Protein AF-A0A924WAP2-F1 (afdb_monomer)

Radius of gyration: 20.72 Å; Cα contacts (8 Å, |Δi|>4): 242; chains: 1; bounding box: 43×34×67 Å

Foldseek 3Di:
DPDQLDAADALPDDPVLLLLLVLLSLVVVCVVPVVCQACPPVPPPPPCRSSNHDDPVRVVVSVVVCVVVVQKDWDFDPPPDDPDPPPPGRGRGIGGDPVNVVSSVVQQQFEQNHLEEEEQEDDDPVCVCVVPVPVQVVSVVSNGHYDYLVPDDDDPPDDSVVVLLVSLGRDSYYDADCPPVDPSSVVSVVSNVVVPD

Secondary structure (DSSP, 8-state):
-PPPSSPPPPTT--HHHHHHHHHHHHHHHHHH-TT-----S--TT--TTTTT-SSHHHHHHHHHHHHHTTSEEEEE---SS--STT----EEEEEE-HHHHHHHHHHHHSSTT-SEEEEE----GGGHHIIIIIIIHHHHHTT-EEE-GGGS---TTS-HHHHHHHHHHH-SEEEE--TT--HHHHHHHHHHHHHT-

Sequence (197 aa):
MEKPKRAPLPLDAPPQEKYDNLILAFFEEWLINPDDPCGWPLPKDYDLNHLGFRSFLEISFYLHALEKDGLVIIGKEDNDMPTGPDDLQIVTGLLITHQGFKHCHSLRESGKNSKRCFVAMRFSDDMKPFYDEAIASAIEENGYLPIRVDREHAPSEQSINDFIIANIKESGFCIADLTHQNQGVYFEMGYALGKGL

pLDDT: mean 82.32, std 14.87, range [40.59, 97.12]

Solvent-accessible surface area (backbone atoms only — not comparable to full-atom values): 11305 Å² total; per-residue (Å²): 130,85,74,76,83,61,81,71,38,55,74,82,55,54,71,67,58,40,49,55,46,51,57,41,52,54,49,56,54,36,71,75,38,70,91,47,63,60,64,28,64,64,59,98,78,65,56,49,53,46,56,23,33,92,44,73,70,57,49,51,53,49,52,52,48,38,36,72,72,50,25,32,46,73,38,66,53,78,67,97,63,85,85,53,100,78,66,69,67,50,63,58,24,44,40,75,30,77,59,22,50,54,48,48,50,54,41,43,59,32,36,75,65,13,47,34,31,25,46,34,55,76,92,47,81,88,44,44,60,56,38,60,73,45,52,40,44,55,34,44,78,66,68,31,42,68,43,43,73,92,81,49,88,74,58,95,89,53,52,71,68,57,50,51,52,50,49,51,54,30,16,25,36,70,48,74,54,63,90,78,69,46,67,66,34,54,49,50,49,50,51,37,49,76,73,71,74

Mean predicted aligned error: 9.5 Å

Nearest PDB structures (foldseek):
  8qhr-assembly1_B  TM=7.849E-01  e=3.775E-01  Homo sapiens
  2j67-assembly1_B  TM=5.736E-01  e=4.545E-01  Homo sapiens
  6a4s-assembly1_B  TM=5.163E-01  e=9.556E-01  Salmonella enterica subsp. enterica serovar Typhimurium str. LT2
  8zf0-assembly1_A 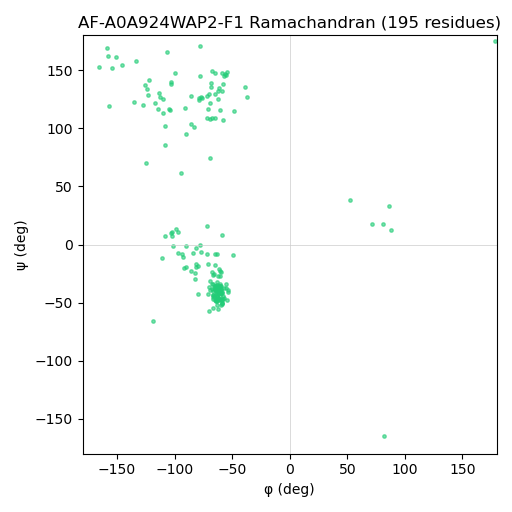 TM=3.994E-01  e=1.082E+00  Oryza sativa Japonica Group

Structure (mmCIF, N/CA/C/O backbone):
data_AF-A0A924WAP2-F1
#
_entry.id   AF-A0A924WAP2-F1
#
loop_
_atom_site.group_PDB
_atom_site.id
_atom_site.type_symbol
_atom_site.label_atom_id
_atom_site.label_alt_id
_atom_site.label_comp_id
_atom_site.label_asym_id
_atom_site.label_entity_id
_atom_site.label_seq_id
_atom_site.pdbx_PDB_ins_code
_atom_site.Cartn_x
_atom_site.Cartn_y
_atom_site.Cartn_z
_atom_site.occupancy
_atom_site.B_iso_or_equiv
_atom_site.auth_seq_id
_atom_site.auth_comp_id
_atom_site.auth_asym_id
_atom_site.auth_atom_id
_atom_site.pdbx_PDB_model_num
ATOM 1 N N . MET A 1 1 ? 2.291 -20.693 11.737 1.00 40.59 1 MET A N 1
ATOM 2 C CA . MET A 1 1 ? 1.801 -19.321 11.964 1.00 40.59 1 MET A CA 1
ATOM 3 C C . MET A 1 1 ? 2.011 -18.576 10.664 1.00 40.59 1 MET A C 1
ATOM 5 O O . MET A 1 1 ? 3.159 -18.452 10.250 1.00 40.59 1 MET A O 1
ATOM 9 N N . GLU A 1 2 ? 0.936 -18.222 9.957 1.00 45.91 2 GLU A N 1
ATOM 10 C CA . GLU A 1 2 ? 1.053 -17.319 8.806 1.00 45.91 2 GLU A CA 1
ATOM 11 C C . GLU A 1 2 ? 1.664 -16.005 9.300 1.00 45.91 2 GLU A C 1
ATOM 13 O O . GLU A 1 2 ? 1.282 -15.501 10.356 1.00 45.91 2 GLU A O 1
ATOM 18 N N . LYS A 1 3 ? 2.675 -15.498 8.586 1.00 44.56 3 LYS A N 1
ATOM 19 C CA . LYS A 1 3 ? 3.259 -14.187 8.879 1.00 44.56 3 LYS A CA 1
ATOM 20 C C . LYS A 1 3 ? 2.147 -13.138 8.834 1.00 44.56 3 LYS A C 1
ATOM 22 O O . LYS A 1 3 ? 1.245 -13.263 8.001 1.00 44.56 3 LYS A O 1
ATOM 27 N N . PRO A 1 4 ? 2.218 -12.093 9.666 1.00 49.41 4 PRO A N 1
ATOM 28 C CA . PRO A 1 4 ? 1.226 -11.048 9.580 1.00 49.41 4 PRO A CA 1
ATOM 29 C C . PRO A 1 4 ? 1.305 -10.391 8.197 1.00 49.41 4 PRO A C 1
ATOM 31 O O . PRO A 1 4 ? 2.385 -10.084 7.691 1.00 49.41 4 PRO A O 1
ATOM 34 N N . LYS A 1 5 ? 0.141 -10.228 7.564 1.00 63.50 5 LYS A N 1
ATOM 35 C CA . LYS A 1 5 ? 0.016 -9.853 6.146 1.00 63.50 5 LYS A CA 1
ATOM 36 C C . LYS A 1 5 ? 0.395 -8.397 5.861 1.00 63.50 5 LYS A C 1
ATOM 38 O O . LYS A 1 5 ? 0.480 -8.017 4.696 1.00 63.50 5 LYS A O 1
ATOM 43 N N . ARG A 1 6 ? 0.621 -7.585 6.900 1.00 70.06 6 ARG A N 1
ATOM 44 C CA . ARG A 1 6 ? 0.952 -6.161 6.796 1.00 70.06 6 ARG A CA 1
ATOM 45 C C . ARG A 1 6 ? 2.272 -5.828 7.470 1.00 70.06 6 ARG A C 1
ATOM 47 O O . ARG A 1 6 ? 2.589 -6.326 8.552 1.00 70.06 6 ARG A O 1
ATOM 54 N N . ALA A 1 7 ? 3.016 -4.936 6.824 1.00 72.12 7 ALA A N 1
ATOM 55 C CA . ALA A 1 7 ? 4.215 -4.348 7.397 1.00 72.12 7 ALA A CA 1
ATOM 56 C C . ALA A 1 7 ? 3.889 -3.623 8.717 1.00 72.12 7 ALA A C 1
ATOM 58 O O . ALA A 1 7 ? 2.785 -3.093 8.866 1.00 72.12 7 ALA A O 1
ATOM 59 N N . PRO A 1 8 ? 4.826 -3.600 9.677 1.00 80.25 8 PRO A N 1
ATOM 60 C CA . PRO A 1 8 ? 4.631 -2.883 10.923 1.00 80.25 8 PRO A CA 1
ATOM 61 C C . PRO A 1 8 ? 4.433 -1.390 10.729 1.00 80.25 8 PRO A C 1
ATOM 63 O O . PRO A 1 8 ? 5.189 -0.749 10.001 1.00 80.25 8 PRO A O 1
ATOM 66 N N . LEU A 1 9 ? 3.434 -0.844 11.424 1.00 85.56 9 LEU A N 1
ATOM 67 C CA . LEU A 1 9 ? 3.192 0.590 11.448 1.00 85.56 9 LEU A CA 1
ATOM 68 C C . LEU A 1 9 ? 4.065 1.243 12.537 1.00 85.56 9 LEU A C 1
ATOM 70 O O . LEU A 1 9 ? 4.021 0.800 13.686 1.00 85.56 9 LEU A O 1
ATOM 74 N N . PRO A 1 10 ? 4.847 2.297 12.228 1.00 87.88 10 PRO A N 1
ATOM 75 C CA . PRO A 1 10 ? 5.639 3.002 13.235 1.00 87.88 10 PRO A CA 1
ATOM 76 C C . PRO A 1 10 ? 4.792 3.548 14.397 1.00 87.88 10 PRO A C 1
ATOM 78 O O . PRO A 1 10 ? 3.672 4.024 14.208 1.00 87.88 10 PRO A O 1
ATOM 81 N N . LEU A 1 11 ? 5.341 3.551 15.617 1.00 88.50 11 LEU A N 1
ATOM 82 C CA . LEU A 1 11 ? 4.648 4.055 16.819 1.00 88.50 11 LEU A CA 1
ATOM 83 C C . LEU A 1 11 ? 4.340 5.565 16.779 1.00 88.50 11 LEU A C 1
ATOM 85 O O . LEU A 1 11 ? 3.551 6.070 17.589 1.00 88.50 11 LEU A O 1
ATOM 89 N N . ASP A 1 12 ? 5.008 6.302 15.899 1.00 90.38 12 ASP A N 1
ATOM 90 C CA . ASP A 1 12 ? 4.835 7.726 15.611 1.00 90.38 12 ASP A CA 1
ATOM 91 C C . ASP A 1 12 ? 4.058 7.986 14.311 1.00 90.38 12 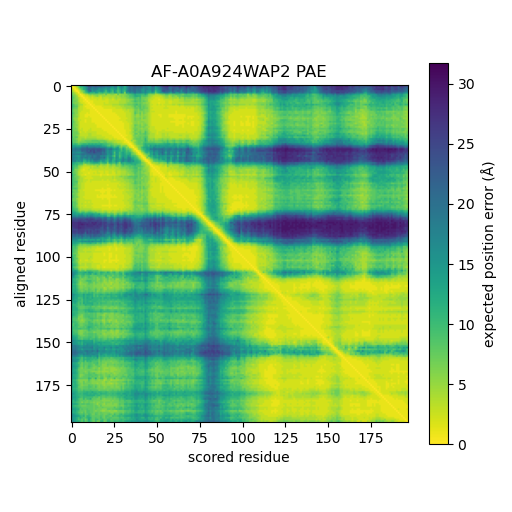ASP A C 1
ATOM 93 O O . ASP A 1 12 ? 3.958 9.137 13.886 1.00 90.38 12 ASP A O 1
ATOM 97 N N . ALA A 1 13 ? 3.459 6.948 13.713 1.00 88.94 13 ALA A N 1
ATOM 98 C CA . ALA A 1 13 ? 2.604 7.102 12.545 1.00 88.94 13 ALA A CA 1
ATOM 99 C C . ALA A 1 13 ? 1.460 8.108 12.800 1.00 88.94 13 ALA A C 1
ATOM 101 O O . ALA A 1 13 ? 0.938 8.186 13.923 1.00 88.94 13 ALA A O 1
ATOM 102 N N . PRO A 1 14 ? 1.041 8.871 11.772 1.00 91.56 14 PRO A N 1
ATOM 103 C CA . PRO A 1 14 ? -0.055 9.826 11.886 1.00 91.56 14 PRO A CA 1
ATOM 104 C C . PRO A 1 14 ? -1.347 9.180 12.413 1.00 91.56 14 PRO A C 1
ATOM 106 O O . PRO A 1 14 ? -1.627 8.028 12.075 1.00 91.56 14 PRO A O 1
ATOM 109 N N . PRO A 1 15 ? -2.197 9.917 13.158 1.00 93.12 15 PRO A N 1
ATOM 110 C CA . PRO A 1 15 ? -3.441 9.368 13.699 1.00 93.12 15 PRO A CA 1
ATOM 111 C C . PRO A 1 15 ? -4.344 8.709 12.651 1.00 93.12 15 PRO A C 1
ATOM 113 O O . PRO A 1 15 ? -4.873 7.630 12.896 1.00 93.12 15 PRO A O 1
ATOM 116 N N . GLN A 1 16 ? -4.469 9.307 11.462 1.00 91.56 16 GLN A N 1
ATOM 117 C CA . GLN A 1 16 ? -5.265 8.718 10.382 1.00 91.56 16 GLN A CA 1
ATOM 118 C C . GLN A 1 16 ? -4.709 7.360 9.929 1.00 91.56 16 GLN A C 1
ATOM 120 O O . GLN A 1 16 ? -5.474 6.428 9.721 1.00 91.56 16 GLN A O 1
ATOM 125 N N . GLU A 1 17 ? -3.384 7.212 9.836 1.00 89.56 17 GLU A N 1
ATOM 126 C CA . GLU A 1 17 ? -2.770 5.941 9.434 1.00 89.56 17 GLU A CA 1
ATOM 127 C C . GLU A 1 17 ? -2.985 4.860 10.496 1.00 89.56 17 GLU A C 1
ATOM 129 O O . GLU A 1 17 ? -3.280 3.721 10.150 1.00 89.56 17 GLU A O 1
ATOM 134 N N . LYS A 1 18 ? -2.917 5.213 11.787 1.00 91.56 18 LYS A N 1
ATOM 135 C CA . LYS A 1 18 ? -3.245 4.282 12.879 1.00 91.56 18 LYS A CA 1
ATOM 136 C C . LYS A 1 18 ? -4.712 3.852 12.847 1.00 91.56 18 LYS A C 1
ATOM 138 O O . LYS A 1 18 ? -5.004 2.671 13.022 1.00 91.56 18 LYS A O 1
ATOM 143 N N . TYR A 1 19 ? -5.620 4.797 12.601 1.00 93.56 19 TYR A N 1
ATOM 144 C CA . TYR A 1 19 ? -7.056 4.548 12.470 1.00 93.56 19 TYR A CA 1
ATOM 145 C C . TYR A 1 19 ? -7.355 3.577 11.318 1.00 93.56 19 TYR A C 1
ATOM 147 O O . TYR A 1 19 ? -7.978 2.535 11.530 1.00 93.56 19 TYR A O 1
ATOM 155 N N . ASP A 1 20 ? -6.835 3.871 10.124 1.00 91.75 20 ASP A N 1
ATOM 156 C CA . ASP A 1 20 ? -7.015 3.039 8.932 1.00 91.75 20 ASP A CA 1
ATOM 157 C C . ASP A 1 20 ? -6.360 1.661 9.112 1.00 91.75 20 ASP A C 1
ATOM 159 O O . ASP A 1 20 ? -6.909 0.634 8.708 1.00 91.75 20 ASP A O 1
ATOM 163 N N . ASN A 1 21 ? -5.176 1.613 9.734 1.00 88.75 21 ASN A N 1
ATOM 164 C CA . ASN A 1 21 ? -4.461 0.367 9.989 1.00 88.75 21 ASN A CA 1
ATOM 165 C C . ASN A 1 21 ? -5.250 -0.562 10.916 1.00 88.75 21 ASN A C 1
ATOM 167 O O . ASN A 1 21 ? -5.334 -1.758 10.641 1.00 88.75 21 ASN A O 1
ATOM 171 N N . LEU A 1 22 ? -5.870 -0.009 11.962 1.00 89.56 22 LEU A N 1
ATOM 172 C CA . LEU A 1 22 ? -6.649 -0.769 12.934 1.00 89.56 22 LEU A CA 1
ATOM 173 C C . LEU A 1 22 ? -7.865 -1.453 12.300 1.00 89.56 22 LEU A C 1
ATOM 175 O O . LEU A 1 22 ? -8.029 -2.662 12.452 1.00 89.56 22 LEU A O 1
ATOM 179 N N . ILE A 1 23 ? -8.705 -0.715 11.565 1.00 89.94 23 ILE A N 1
ATOM 180 C CA . ILE A 1 23 ? -9.903 -1.314 10.952 1.00 89.94 23 ILE A CA 1
ATOM 181 C C . ILE A 1 23 ? -9.546 -2.350 9.885 1.00 89.94 23 ILE A C 1
ATOM 183 O O . ILE A 1 23 ? -10.180 -3.400 9.785 1.00 89.94 23 ILE A O 1
ATOM 187 N N . LEU A 1 24 ? -8.493 -2.091 9.114 1.00 87.88 24 LEU A N 1
ATOM 188 C CA . LEU A 1 24 ? -8.011 -3.034 8.118 1.00 87.88 24 LEU A CA 1
ATOM 189 C C . LEU A 1 24 ? -7.420 -4.298 8.753 1.00 87.88 24 LEU A C 1
ATOM 191 O O . LEU A 1 24 ? -7.586 -5.364 8.174 1.00 87.88 24 LEU A O 1
ATOM 195 N N . ALA A 1 25 ? -6.778 -4.209 9.923 1.00 84.56 25 ALA A N 1
ATOM 196 C CA . ALA A 1 25 ? -6.319 -5.393 10.650 1.00 84.56 25 ALA A CA 1
ATOM 197 C C . ALA A 1 25 ? -7.503 -6.300 11.022 1.00 84.56 25 ALA A C 1
ATOM 199 O O . ALA A 1 25 ? -7.479 -7.490 10.718 1.00 84.56 25 ALA A O 1
ATOM 200 N N . PHE A 1 26 ? -8.591 -5.732 11.559 1.00 83.69 26 PHE A N 1
ATOM 201 C CA . PHE A 1 26 ? -9.819 -6.497 11.809 1.00 83.69 26 PHE A CA 1
ATOM 202 C C . PHE A 1 26 ? -10.419 -7.081 10.531 1.00 83.69 26 PHE A C 1
ATOM 204 O O . PHE A 1 26 ? -10.886 -8.217 10.522 1.00 83.69 26 PHE A O 1
ATOM 211 N N . PHE A 1 27 ? -10.403 -6.318 9.438 1.00 85.50 27 PHE A N 1
ATOM 212 C CA . PHE A 1 27 ? -10.929 -6.781 8.159 1.00 85.50 27 PHE A CA 1
ATOM 213 C C . PHE A 1 27 ? -10.132 -7.949 7.577 1.00 85.50 27 PHE A C 1
ATOM 215 O O . PHE A 1 27 ? -10.716 -8.873 7.020 1.00 85.50 27 PHE A O 1
ATOM 222 N N . GLU A 1 28 ? -8.807 -7.927 7.698 1.00 80.44 28 GLU A N 1
ATOM 223 C CA . GLU A 1 28 ? -7.951 -9.009 7.216 1.00 80.44 28 GLU A CA 1
ATOM 224 C C . GLU A 1 28 ? -8.093 -10.287 8.040 1.00 80.44 28 GLU A C 1
ATOM 226 O O . GLU A 1 28 ? -8.098 -11.366 7.450 1.00 80.44 28 GLU A O 1
ATOM 231 N N . GLU A 1 29 ? -8.279 -10.174 9.355 1.00 78.06 29 GLU A N 1
ATOM 232 C CA . GLU A 1 29 ? -8.629 -11.314 10.210 1.00 78.06 29 GLU A CA 1
ATOM 233 C C . GLU A 1 29 ? -9.998 -11.896 9.832 1.00 78.06 29 GLU A C 1
ATOM 235 O O . GLU A 1 29 ? -10.132 -13.104 9.625 1.00 78.06 29 GLU A O 1
ATOM 240 N N . TRP A 1 30 ? -11.002 -11.036 9.625 1.00 79.19 30 TRP A N 1
ATOM 241 C CA . TRP A 1 30 ? -12.325 -11.465 9.164 1.00 79.19 30 TRP A CA 1
ATOM 242 C C . TRP A 1 30 ? -12.275 -12.178 7.800 1.00 79.19 30 TRP A C 1
ATOM 244 O O . TRP A 1 30 ? -12.993 -13.149 7.587 1.00 79.19 30 TRP A O 1
ATOM 254 N N . LEU A 1 31 ? -11.398 -11.763 6.878 1.00 78.50 31 LEU A N 1
ATOM 255 C CA . LEU A 1 31 ? -11.220 -12.448 5.587 1.00 78.50 31 LEU A CA 1
ATOM 256 C C . LEU A 1 31 ? -10.648 -13.867 5.719 1.00 78.50 31 LEU A C 1
ATOM 258 O O . LEU A 1 31 ? -10.845 -14.676 4.813 1.00 78.50 31 LEU A O 1
ATOM 262 N N . ILE A 1 32 ? -9.915 -14.160 6.796 1.00 76.44 32 ILE A N 1
ATOM 263 C CA . ILE A 1 32 ? -9.375 -15.499 7.071 1.00 76.44 32 ILE A CA 1
ATOM 264 C C . ILE A 1 32 ? -10.470 -16.388 7.662 1.00 76.44 32 ILE A C 1
ATOM 266 O O . ILE A 1 32 ? -10.607 -17.537 7.247 1.00 76.44 32 ILE A O 1
ATOM 270 N N . ASN A 1 33 ? -11.266 -15.843 8.586 1.00 75.12 33 ASN A N 1
ATOM 271 C CA . ASN A 1 33 ? -12.314 -16.570 9.300 1.00 75.12 33 ASN A CA 1
ATOM 272 C C . ASN A 1 33 ? -13.678 -15.867 9.155 1.00 75.12 33 ASN A C 1
ATOM 274 O O . ASN A 1 33 ? -14.194 -15.321 10.128 1.00 75.12 33 ASN A O 1
ATOM 278 N N . PRO A 1 34 ? -14.297 -15.876 7.959 1.00 70.75 34 PRO A N 1
ATOM 279 C CA . PRO A 1 34 ? -15.534 -15.128 7.716 1.00 70.75 34 PRO A CA 1
ATOM 280 C C . PRO A 1 34 ? -16.735 -15.666 8.508 1.00 70.75 34 PRO A C 1
ATOM 282 O O . PRO A 1 34 ? -17.662 -14.909 8.800 1.00 70.75 34 PRO A O 1
ATOM 285 N N . ASP A 1 35 ? -16.703 -16.955 8.860 1.00 70.12 35 ASP A N 1
ATOM 286 C CA . ASP A 1 35 ? -17.731 -17.641 9.651 1.00 70.12 35 ASP A CA 1
ATOM 287 C C . ASP A 1 35 ? -17.551 -17.450 11.168 1.00 70.12 35 ASP A C 1
ATOM 289 O O . ASP A 1 35 ? -18.425 -17.848 11.939 1.00 70.12 35 ASP A O 1
ATOM 293 N N . ASP A 1 36 ? -16.443 -16.835 11.598 1.00 66.00 36 ASP A N 1
ATOM 294 C CA . ASP A 1 36 ? -16.195 -16.456 12.987 1.00 66.00 36 ASP A CA 1
ATOM 295 C C . ASP A 1 36 ? -16.290 -14.928 13.135 1.00 66.00 36 ASP A C 1
ATOM 297 O O . ASP A 1 36 ? -15.292 -14.209 13.045 1.00 66.00 36 ASP A O 1
ATOM 301 N N . PRO A 1 37 ? -17.503 -14.385 13.348 1.00 54.50 37 PRO A N 1
ATOM 302 C CA . PRO A 1 37 ? -17.679 -12.961 13.602 1.00 54.50 37 PRO A CA 1
ATOM 303 C C . PRO A 1 37 ? -16.996 -12.484 14.896 1.00 54.50 37 PRO A C 1
ATOM 305 O O . PRO A 1 37 ? -16.954 -11.279 15.142 1.00 54.50 37 PRO A O 1
ATOM 308 N N . CYS A 1 38 ? -16.471 -13.388 15.731 1.00 52.97 38 CYS A N 1
ATOM 309 C CA . CYS A 1 38 ? -15.806 -13.068 16.986 1.00 52.97 38 CYS A CA 1
ATOM 310 C C . CYS A 1 38 ? -14.284 -12.973 16.797 1.00 52.97 38 CYS A C 1
ATOM 312 O O . CYS A 1 38 ? -13.508 -13.650 17.459 1.00 52.97 38 CYS A O 1
ATOM 314 N N . GLY A 1 39 ? -13.836 -12.037 15.955 1.00 50.84 39 GLY A N 1
ATOM 315 C CA . GLY A 1 39 ? -12.425 -11.626 15.864 1.00 50.84 39 GLY A CA 1
ATOM 316 C C . GLY A 1 39 ? -11.934 -10.801 17.066 1.00 50.84 39 GLY A C 1
ATOM 317 O O . GLY A 1 39 ? -10.916 -10.114 16.964 1.00 50.84 39 GLY A O 1
ATOM 318 N N . TRP A 1 40 ? -12.677 -10.812 18.182 1.00 50.38 40 TRP A N 1
ATOM 319 C CA . TRP A 1 40 ? -12.263 -10.203 19.439 1.00 50.38 40 TRP A CA 1
ATOM 320 C C . TRP A 1 40 ? -12.287 -11.226 20.599 1.00 50.38 40 TRP A C 1
ATOM 322 O O . TRP A 1 40 ? -13.288 -11.924 20.753 1.00 50.38 40 TRP A O 1
ATOM 332 N N . PRO A 1 41 ? -11.243 -11.299 21.452 1.00 52.12 41 PRO A N 1
ATOM 333 C CA . PRO A 1 41 ? -10.080 -10.416 21.463 1.00 52.12 41 PRO A CA 1
ATOM 334 C C . PRO A 1 41 ? -9.267 -10.577 20.185 1.00 52.12 41 PRO A C 1
ATOM 336 O O . PRO A 1 41 ? -9.218 -11.677 19.632 1.00 52.12 41 PRO A O 1
ATOM 339 N N . LEU A 1 42 ? -8.634 -9.480 19.723 1.00 53.78 42 LEU A N 1
ATOM 340 C CA . LEU A 1 42 ? -7.397 -9.628 18.949 1.00 53.78 42 LEU A CA 1
ATOM 341 C C . LEU A 1 42 ? -6.661 -10.793 19.618 1.00 53.78 42 LEU A C 1
ATOM 343 O O . LEU A 1 42 ? -6.579 -10.755 20.857 1.00 53.78 42 LEU A O 1
ATOM 347 N N . PRO A 1 43 ? -6.245 -11.845 18.886 1.00 47.91 43 PRO A N 1
ATOM 348 C CA . PRO A 1 43 ? -5.583 -12.995 19.488 1.00 47.91 43 PRO A CA 1
ATOM 349 C C . PRO A 1 43 ? -4.645 -12.491 20.579 1.00 47.91 43 PRO A C 1
ATOM 351 O O . PRO A 1 43 ? -3.989 -11.476 20.353 1.00 47.91 43 PRO A O 1
ATOM 354 N N . LYS A 1 44 ? -4.612 -13.116 21.764 1.00 45.22 44 LYS A N 1
ATOM 355 C CA . LYS A 1 44 ? -3.855 -12.628 22.944 1.00 45.22 44 LYS A CA 1
ATOM 356 C C . LYS A 1 44 ? -2.380 -12.256 22.663 1.00 45.22 44 LYS A C 1
ATOM 358 O O . LYS A 1 44 ? -1.739 -11.652 23.517 1.00 45.22 44 LYS A O 1
ATOM 363 N N . ASP A 1 45 ? -1.893 -12.574 21.468 1.00 48.75 45 ASP A N 1
ATOM 364 C CA . ASP A 1 45 ? -0.555 -12.386 20.932 1.00 48.75 45 ASP A CA 1
ATOM 365 C C . ASP A 1 45 ? -0.445 -11.288 19.844 1.00 48.75 45 ASP A C 1
ATOM 367 O O . ASP A 1 45 ? 0.613 -11.156 19.228 1.00 48.75 45 ASP A O 1
ATOM 371 N N . TYR A 1 46 ? -1.494 -10.501 19.560 1.00 61.19 46 TYR A N 1
ATOM 372 C CA . TYR A 1 46 ? -1.403 -9.395 18.600 1.00 61.19 46 TYR A CA 1
ATOM 373 C C . TYR A 1 46 ? -0.576 -8.260 19.210 1.00 61.19 46 TYR A C 1
ATOM 375 O O . TYR A 1 46 ? -0.998 -7.579 20.147 1.00 61.19 46 TYR A O 1
ATOM 383 N N . ASP A 1 47 ? 0.633 -8.071 18.689 1.00 73.31 47 ASP A N 1
ATOM 384 C CA . ASP A 1 47 ? 1.547 -7.036 19.154 1.00 73.31 47 ASP A CA 1
ATOM 385 C C . ASP A 1 47 ? 0.952 -5.650 18.861 1.00 73.31 47 ASP A C 1
ATOM 387 O O . ASP A 1 47 ? 0.877 -5.207 17.715 1.00 73.31 47 ASP A O 1
ATOM 391 N N . LEU A 1 48 ? 0.517 -4.941 19.908 1.00 75.94 48 LEU A N 1
ATOM 392 C CA . LEU A 1 48 ? -0.014 -3.578 19.791 1.00 75.94 48 LEU A CA 1
ATOM 393 C C . LEU A 1 48 ? 0.982 -2.643 19.096 1.00 75.94 48 LEU A C 1
ATOM 395 O O . LEU A 1 48 ? 0.568 -1.771 18.329 1.00 75.94 48 LEU A O 1
ATOM 399 N N . ASN A 1 49 ? 2.284 -2.862 19.305 1.00 81.81 49 ASN A N 1
ATOM 400 C CA . ASN A 1 49 ? 3.317 -2.067 18.654 1.00 81.81 49 ASN A CA 1
ATOM 401 C C . ASN A 1 49 ? 3.368 -2.351 17.156 1.00 81.81 49 ASN A C 1
ATOM 403 O O . ASN A 1 49 ? 3.660 -1.443 16.383 1.00 81.81 49 ASN A O 1
ATOM 407 N N . HIS A 1 50 ? 3.036 -3.577 16.737 1.00 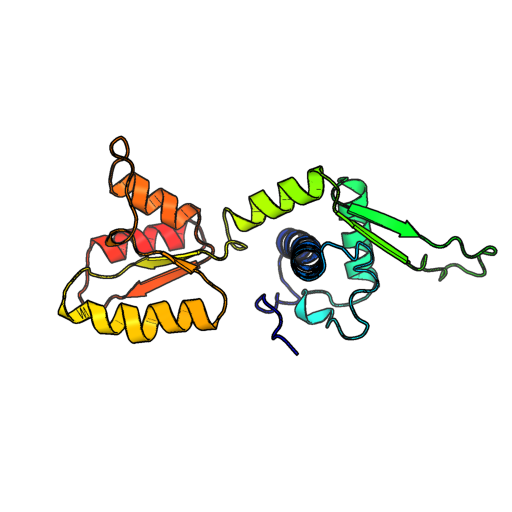81.50 50 HIS A N 1
ATOM 408 C CA . HIS A 1 50 ? 2.949 -3.937 15.326 1.00 81.50 50 HIS A CA 1
ATOM 409 C C . HIS A 1 50 ? 1.862 -3.119 14.609 1.00 81.50 50 HIS A C 1
ATOM 411 O O . HIS A 1 50 ? 2.046 -2.672 13.474 1.00 81.50 50 HIS A O 1
ATOM 417 N N . LEU A 1 51 ? 0.763 -2.835 15.307 1.00 81.00 51 LEU A N 1
ATOM 418 C CA . LEU A 1 51 ? -0.313 -1.973 14.816 1.00 81.00 51 LEU A CA 1
ATOM 419 C C . LEU A 1 51 ? -0.033 -0.467 14.966 1.00 81.00 51 LEU A C 1
ATOM 421 O O . LEU A 1 51 ? -0.840 0.342 14.506 1.00 81.00 51 LEU A O 1
ATOM 425 N N . GLY A 1 52 ? 1.094 -0.083 15.571 1.00 87.88 52 GLY A N 1
ATOM 426 C CA . GLY A 1 52 ? 1.476 1.310 15.808 1.00 87.88 52 GLY A CA 1
ATOM 427 C C . GLY A 1 52 ? 0.954 1.901 17.124 1.00 87.88 52 GLY A C 1
ATOM 428 O O . GLY A 1 52 ? 1.035 3.117 17.313 1.00 87.88 52 GLY A O 1
ATOM 429 N N . PHE A 1 53 ? 0.433 1.090 18.051 1.00 89.50 53 PHE A N 1
ATOM 430 C CA . PHE A 1 53 ? -0.124 1.542 19.332 1.00 89.50 53 PHE A CA 1
ATOM 431 C C . PHE A 1 53 ? 0.827 1.292 20.505 1.00 89.50 53 PHE A C 1
ATOM 433 O O . PHE A 1 53 ? 1.452 0.243 20.613 1.00 89.50 53 PHE A O 1
ATOM 440 N N . ARG A 1 54 ? 0.905 2.258 21.425 1.00 87.44 54 ARG A N 1
ATOM 441 C CA . ARG A 1 54 ? 1.806 2.234 22.592 1.00 87.44 54 ARG A CA 1
ATOM 442 C C . ARG A 1 54 ? 1.168 1.630 23.837 1.00 87.44 54 ARG A C 1
ATOM 444 O O . ARG A 1 54 ? 1.866 1.297 24.789 1.00 87.44 54 ARG A O 1
ATOM 451 N N . SER A 1 55 ? -0.161 1.592 23.888 1.00 84.50 55 SER A N 1
ATOM 452 C CA . SER A 1 55 ? -0.900 1.152 25.071 1.00 84.50 55 SER A CA 1
ATOM 453 C C . SER A 1 55 ? -2.310 0.690 24.727 1.00 84.50 55 SER A C 1
ATOM 455 O O . SER A 1 55 ? -2.873 1.072 23.699 1.00 84.50 55 SER A O 1
ATOM 457 N N . PHE A 1 56 ? -2.908 -0.061 25.653 1.00 79.75 56 PHE A N 1
ATOM 458 C CA . PHE A 1 56 ? -4.315 -0.449 25.579 1.00 79.75 56 PHE A CA 1
ATOM 459 C C . PHE A 1 56 ? -5.266 0.765 25.575 1.00 79.75 56 PHE A C 1
ATOM 461 O O . PHE A 1 56 ? -6.297 0.753 24.907 1.00 79.75 56 PHE A O 1
ATOM 468 N N . LEU A 1 57 ? -4.907 1.840 26.285 1.00 80.69 57 LEU A N 1
ATOM 469 C CA . LEU A 1 57 ? -5.707 3.066 26.330 1.00 80.69 57 LEU A CA 1
ATOM 470 C C . LEU A 1 57 ? -5.749 3.763 24.964 1.00 80.69 57 LEU A C 1
ATOM 472 O O . LEU A 1 57 ? -6.801 4.242 24.549 1.00 80.69 57 LEU A O 1
ATOM 476 N N . GLU A 1 58 ? -4.617 3.786 24.253 1.00 86.56 58 GLU A N 1
ATOM 477 C CA . GLU A 1 58 ? -4.544 4.363 22.910 1.00 86.56 58 GLU A CA 1
ATOM 478 C C . GLU A 1 58 ? -5.455 3.592 21.952 1.00 86.56 58 GLU A C 1
ATOM 480 O O . GLU A 1 58 ? -6.362 4.188 21.384 1.00 86.56 58 GLU A O 1
ATOM 485 N N . ILE A 1 59 ? -5.297 2.270 21.829 1.00 86.06 59 ILE A N 1
ATOM 486 C CA . ILE A 1 59 ?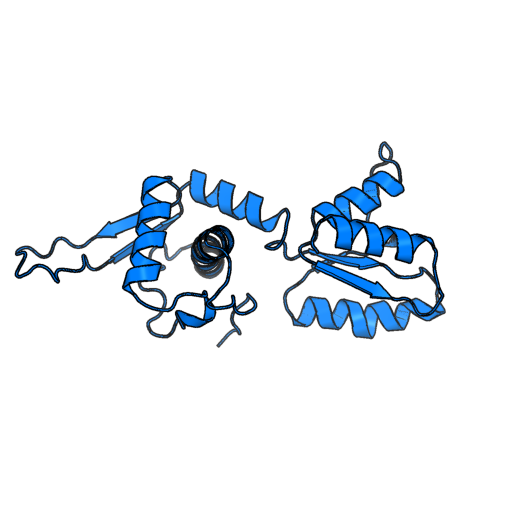 -6.146 1.466 20.933 1.00 86.06 59 ILE A CA 1
ATOM 487 C C . ILE A 1 59 ? -7.633 1.538 21.316 1.00 86.06 59 ILE A C 1
ATOM 489 O O . ILE A 1 59 ? -8.476 1.617 20.427 1.00 86.06 59 ILE A O 1
ATOM 493 N N . SER A 1 60 ? -7.970 1.608 22.610 1.00 83.25 60 SER A N 1
ATOM 494 C CA . SER A 1 60 ? -9.357 1.783 23.076 1.00 83.25 60 SER A CA 1
ATOM 495 C C . SER A 1 60 ? -9.987 3.079 22.560 1.00 83.25 60 SER A C 1
ATOM 497 O O . SER A 1 60 ? -11.156 3.089 22.175 1.00 83.25 60 SER A O 1
ATOM 499 N N . PHE A 1 61 ? -9.213 4.168 22.492 1.00 88.75 61 PHE A N 1
ATOM 500 C CA . PHE A 1 61 ? -9.679 5.426 21.908 1.00 88.75 61 PHE A CA 1
ATOM 501 C C . PHE A 1 61 ? -10.013 5.269 20.417 1.00 88.75 61 PHE A C 1
ATOM 503 O O . PHE A 1 61 ? -11.064 5.730 19.972 1.00 88.75 61 PHE A O 1
ATOM 510 N N . TYR A 1 62 ? -9.160 4.581 19.651 1.00 91.88 62 TYR A N 1
ATOM 511 C CA . TYR A 1 62 ? -9.404 4.332 18.225 1.00 91.88 62 TYR A CA 1
ATOM 512 C C . TYR A 1 62 ? -10.564 3.361 17.989 1.00 91.88 62 TYR A C 1
ATOM 514 O O . TYR A 1 62 ? -11.371 3.597 17.096 1.00 91.88 62 TYR A O 1
ATOM 522 N N . LEU A 1 63 ? -10.705 2.317 18.809 1.00 88.38 63 LEU A N 1
ATOM 523 C CA . LEU A 1 63 ? -11.860 1.416 18.775 1.00 88.38 63 LEU A CA 1
ATOM 524 C C . LEU A 1 63 ? -13.168 2.184 18.974 1.00 88.38 63 LEU A C 1
ATOM 526 O O . LEU A 1 63 ? -14.109 2.021 18.200 1.00 88.38 63 LEU A O 1
ATOM 530 N N . HIS A 1 64 ? -13.208 3.080 19.961 1.00 87.81 64 HIS A N 1
ATOM 531 C CA . HIS A 1 64 ? -14.381 3.915 20.187 1.00 87.81 64 HIS A CA 1
ATOM 532 C C . HIS A 1 64 ? -14.647 4.887 19.026 1.00 87.81 64 HIS A C 1
ATOM 534 O O . HIS A 1 64 ? -15.803 5.135 18.686 1.00 87.81 64 HIS A O 1
ATOM 540 N N . ALA A 1 65 ? -13.600 5.415 18.386 1.00 92.81 65 ALA A N 1
ATOM 541 C CA . ALA A 1 65 ? -13.751 6.234 17.185 1.00 92.81 65 ALA A CA 1
ATOM 542 C C . ALA A 1 65 ? -14.368 5.430 16.024 1.00 92.81 65 ALA A C 1
ATOM 544 O O . ALA A 1 65 ? -15.344 5.882 15.433 1.00 92.81 65 ALA A O 1
ATOM 545 N N . LEU A 1 66 ? -13.878 4.211 15.763 1.00 93.88 66 LEU A N 1
ATOM 546 C CA . LEU A 1 66 ? -14.435 3.310 14.744 1.00 93.88 66 LEU A CA 1
ATOM 547 C C . LEU A 1 66 ? -15.914 2.977 15.002 1.00 93.88 66 LEU A C 1
ATOM 549 O O . LEU A 1 66 ? -16.712 2.927 14.064 1.00 93.88 66 LEU A O 1
ATOM 553 N N . GLU A 1 67 ? -16.281 2.750 16.267 1.00 92.25 67 GLU A N 1
ATOM 554 C CA . GLU A 1 67 ? -17.667 2.515 16.692 1.00 92.25 67 GLU A CA 1
ATOM 555 C C . GLU A 1 67 ? -18.538 3.754 16.441 1.00 92.25 67 GLU A C 1
ATOM 557 O O . GLU A 1 67 ? -19.610 3.661 15.841 1.00 92.25 67 GLU A O 1
ATOM 562 N N . LYS A 1 68 ? -18.058 4.937 16.843 1.00 94.75 68 LYS A N 1
ATOM 563 C CA . LYS A 1 68 ? -18.766 6.212 16.673 1.00 94.75 68 LYS A CA 1
ATOM 564 C C . LYS A 1 68 ? -18.975 6.586 15.204 1.00 94.75 68 LYS A C 1
ATOM 566 O O . LYS A 1 68 ? -20.014 7.150 14.867 1.00 94.75 68 LYS A O 1
ATOM 571 N N . ASP A 1 69 ? -18.023 6.242 14.344 1.00 96.44 69 ASP A N 1
ATOM 572 C CA . ASP A 1 69 ? -18.116 6.447 12.897 1.00 96.44 69 ASP A CA 1
ATOM 573 C C . ASP A 1 69 ? -18.997 5.390 12.204 1.00 96.44 69 ASP A C 1
ATOM 575 O O . ASP A 1 69 ? -19.210 5.441 10.989 1.00 96.44 69 ASP A O 1
ATOM 579 N N . GLY A 1 70 ? -19.540 4.435 12.969 1.00 94.94 70 GLY A N 1
ATOM 580 C CA . GLY A 1 70 ? -20.430 3.387 12.482 1.00 94.94 70 GLY A CA 1
ATOM 581 C C . GLY A 1 70 ? -19.719 2.331 11.642 1.00 94.94 70 GLY A C 1
ATOM 582 O O . GLY A 1 70 ? -20.379 1.604 10.898 1.00 94.94 70 GLY A O 1
ATOM 583 N N . LEU A 1 71 ? -18.388 2.243 11.717 1.00 94.44 71 LEU A N 1
ATOM 584 C CA . LEU A 1 71 ? -17.598 1.286 10.942 1.00 94.44 71 LEU A CA 1
ATOM 585 C C . LEU A 1 71 ? -17.559 -0.097 11.596 1.00 94.44 71 LEU A C 1
ATOM 587 O O . LEU A 1 71 ? -17.495 -1.111 10.900 1.00 94.44 71 LEU A O 1
ATOM 591 N N . VAL A 1 72 ? -17.645 -0.142 12.925 1.00 90.69 72 VAL A N 1
ATOM 592 C CA . VAL A 1 72 ? -17.693 -1.384 13.700 1.00 90.69 72 VAL A CA 1
ATOM 593 C C . VAL A 1 72 ? -18.799 -1.334 14.752 1.00 90.69 72 VAL A C 1
ATOM 595 O O . VAL A 1 72 ? -19.230 -0.261 15.166 1.00 90.69 72 VAL A O 1
ATOM 598 N N . ILE A 1 73 ? -19.247 -2.504 15.196 1.00 87.25 73 ILE A N 1
ATOM 599 C CA . ILE A 1 73 ? -20.078 -2.684 16.388 1.00 87.25 73 ILE A CA 1
ATOM 600 C C . ILE A 1 73 ? -19.235 -3.436 17.409 1.00 87.25 73 ILE A C 1
ATOM 602 O O . ILE A 1 73 ? -18.691 -4.497 17.098 1.00 87.25 73 ILE A O 1
ATOM 606 N N . ILE A 1 74 ? -19.134 -2.886 18.616 1.00 83.19 74 ILE A N 1
ATOM 607 C CA . ILE A 1 74 ? -18.332 -3.449 19.698 1.00 83.19 74 ILE A CA 1
ATOM 608 C C . ILE A 1 74 ? -19.275 -4.122 20.697 1.00 83.19 74 ILE A C 1
ATOM 610 O O . ILE A 1 74 ? -20.106 -3.469 21.327 1.00 83.19 74 ILE A O 1
ATOM 614 N N . GLY A 1 75 ? -19.150 -5.442 20.833 1.00 74.62 75 GLY A N 1
ATOM 615 C CA . GLY A 1 75 ? -19.796 -6.201 21.898 1.00 74.62 75 GLY A CA 1
ATOM 616 C C . GLY A 1 75 ? -19.141 -5.863 23.232 1.00 74.62 75 GLY A C 1
ATOM 617 O O . GLY A 1 75 ? -17.914 -5.880 23.341 1.00 74.62 75 GLY A O 1
ATOM 618 N N . LYS A 1 76 ? -19.949 -5.524 24.234 1.00 72.38 76 LYS A N 1
ATOM 619 C CA . LYS A 1 76 ? -19.503 -5.189 25.588 1.00 72.38 76 LYS A CA 1
ATOM 620 C C . LYS A 1 76 ? -20.215 -6.128 26.547 1.00 72.38 76 LYS A C 1
ATOM 622 O O . LYS A 1 76 ? -21.434 -6.262 26.462 1.00 72.38 76 LYS A O 1
ATOM 627 N N . GLU A 1 77 ? -19.468 -6.792 27.421 1.00 63.22 77 GLU A N 1
ATOM 628 C CA . GLU A 1 77 ? -20.077 -7.414 28.595 1.00 63.22 77 GLU A CA 1
ATOM 629 C C . GLU A 1 77 ? -20.336 -6.325 29.634 1.00 63.22 77 GLU A C 1
ATOM 631 O O . GLU A 1 77 ? -19.424 -5.595 30.035 1.00 63.22 77 GLU A O 1
ATOM 636 N N . ASP A 1 78 ? -21.593 -6.213 30.059 1.00 52.50 78 ASP A N 1
ATOM 637 C CA . ASP A 1 78 ? -21.916 -5.515 31.291 1.00 52.50 78 ASP A CA 1
ATOM 638 C C . ASP A 1 78 ? -21.372 -6.380 32.431 1.00 52.50 78 ASP A C 1
ATOM 640 O O . ASP A 1 78 ? -21.903 -7.450 32.731 1.00 52.50 78 ASP A O 1
ATOM 644 N N . ASN A 1 79 ? -20.293 -5.940 33.080 1.00 52.53 79 ASN A N 1
ATOM 645 C CA . ASN A 1 79 ? -20.036 -6.422 34.429 1.00 52.53 79 ASN A CA 1
ATOM 646 C C . ASN A 1 79 ? -21.256 -5.996 35.257 1.00 52.53 79 ASN A C 1
ATOM 648 O O . ASN A 1 79 ? -21.473 -4.799 35.443 1.00 52.53 79 ASN A O 1
ATOM 652 N N . ASP A 1 80 ? -22.033 -6.954 35.773 1.00 48.78 80 ASP A N 1
ATOM 653 C CA . ASP A 1 80 ? -23.222 -6.734 36.622 1.00 48.78 80 ASP A CA 1
ATOM 654 C C . ASP A 1 80 ? -22.929 -5.951 37.931 1.00 48.78 80 ASP A C 1
ATOM 656 O O . ASP A 1 80 ? -23.790 -5.796 38.799 1.00 48.78 80 ASP A O 1
ATOM 660 N N . MET A 1 81 ? -21.721 -5.409 38.099 1.00 47.81 81 MET A N 1
ATOM 661 C CA . MET A 1 81 ? -21.397 -4.429 39.124 1.00 47.81 81 MET A CA 1
ATOM 662 C C . MET A 1 81 ? -20.162 -3.613 38.706 1.00 47.81 81 MET A C 1
ATOM 664 O O . MET A 1 81 ? -19.086 -4.199 38.574 1.00 47.81 81 MET A O 1
ATOM 668 N N . PRO A 1 82 ? -20.257 -2.278 38.545 1.00 50.00 82 PRO A N 1
ATOM 669 C CA . PRO A 1 82 ? -19.070 -1.449 38.428 1.00 50.00 82 PRO A CA 1
ATOM 670 C C . PRO A 1 82 ? -18.389 -1.391 39.804 1.00 50.00 82 PRO A C 1
ATOM 672 O O . PRO A 1 82 ? -18.984 -0.911 40.773 1.00 50.00 82 PRO A O 1
ATOM 675 N N . THR A 1 83 ? -17.169 -1.912 39.919 1.00 50.78 83 THR A N 1
ATOM 676 C CA . THR A 1 83 ? -16.376 -1.909 41.158 1.00 50.78 83 THR A CA 1
ATOM 677 C C . THR A 1 83 ? -15.288 -0.837 41.184 1.00 50.78 83 THR A C 1
ATOM 679 O O . THR A 1 83 ? -14.644 -0.658 42.221 1.00 50.78 83 THR A O 1
ATOM 682 N N . GLY A 1 84 ? -15.124 -0.042 40.122 1.00 48.97 84 GLY A N 1
ATOM 683 C CA . GLY A 1 84 ? -14.229 1.107 40.181 1.00 48.97 84 GLY A CA 1
ATOM 684 C C . GLY A 1 84 ? -14.085 1.917 38.890 1.00 48.97 84 GLY A C 1
ATOM 685 O O . GLY A 1 84 ? -14.605 1.553 37.842 1.00 48.97 84 GLY A O 1
ATOM 686 N N . PRO A 1 85 ? -13.337 3.033 38.949 1.00 46.81 85 PRO A N 1
ATOM 687 C CA . PRO A 1 85 ? -13.018 3.856 37.779 1.00 46.81 85 PRO A CA 1
ATOM 688 C C . PRO A 1 85 ? -12.136 3.143 36.732 1.00 46.81 85 PRO A C 1
ATOM 690 O O . PRO A 1 85 ? -11.971 3.675 35.638 1.00 46.81 85 PRO A O 1
ATOM 693 N N . ASP A 1 86 ? -11.619 1.950 37.054 1.00 49.59 86 ASP A N 1
ATOM 694 C CA . ASP A 1 86 ? -10.833 1.072 36.176 1.00 49.59 86 ASP A CA 1
ATOM 695 C C . ASP A 1 86 ? -11.668 -0.065 35.546 1.00 49.59 86 ASP A C 1
ATOM 697 O O . ASP A 1 86 ? -11.092 -1.002 34.989 1.00 49.59 86 ASP A O 1
ATOM 701 N N . ASP A 1 87 ? -13.008 -0.008 35.602 1.00 49.53 87 ASP A N 1
ATOM 702 C CA . ASP A 1 87 ? -13.881 -0.943 34.875 1.00 49.53 87 ASP A CA 1
ATOM 703 C C . ASP A 1 87 ? -13.804 -0.681 33.363 1.00 49.53 87 ASP A C 1
ATOM 705 O O . ASP A 1 87 ? -14.695 -0.112 32.727 1.00 49.53 87 ASP A O 1
ATOM 709 N N . LEU A 1 88 ? -12.686 -1.094 32.773 1.00 52.75 88 LEU A N 1
ATOM 710 C CA . LEU A 1 88 ? -12.534 -1.277 31.343 1.00 52.75 88 LEU A CA 1
ATOM 711 C C . LEU A 1 88 ? -13.598 -2.285 30.913 1.00 52.75 88 LEU A C 1
ATOM 713 O O . LEU A 1 88 ? -13.489 -3.470 31.225 1.00 52.75 88 LEU A O 1
ATOM 717 N N . GLN A 1 89 ? -14.635 -1.804 30.220 1.00 55.53 89 GLN A N 1
ATOM 718 C CA . GLN A 1 89 ? -15.608 -2.663 29.551 1.00 55.53 89 GLN A CA 1
ATOM 719 C C . GLN A 1 89 ? -14.832 -3.707 28.750 1.00 55.53 89 GLN A C 1
ATOM 721 O O . GLN A 1 89 ? -14.079 -3.360 27.835 1.00 55.53 89 GLN A O 1
ATOM 726 N N . ILE A 1 90 ? -14.974 -4.976 29.133 1.00 57.97 90 ILE A N 1
ATOM 727 C CA . ILE A 1 90 ? -14.338 -6.066 28.411 1.00 57.97 90 ILE A CA 1
ATOM 728 C C . ILE A 1 90 ? -15.043 -6.112 27.064 1.00 57.97 90 ILE A C 1
ATOM 730 O O . ILE A 1 90 ? -16.224 -6.447 26.966 1.00 57.97 90 ILE A O 1
ATOM 734 N N . VAL A 1 91 ? -14.325 -5.700 26.023 1.00 60.06 91 VAL A N 1
ATOM 735 C CA . VAL A 1 91 ? -14.788 -5.912 24.660 1.00 60.06 91 VAL A CA 1
ATOM 736 C C . VAL A 1 91 ? -14.866 -7.425 24.467 1.00 60.06 91 VAL A C 1
ATOM 738 O O . VAL A 1 91 ? -13.896 -8.136 24.734 1.00 60.06 91 VAL A O 1
ATOM 741 N N . THR A 1 92 ? -16.031 -7.917 24.065 1.00 60.09 92 THR A N 1
ATOM 742 C CA . THR A 1 92 ? -16.325 -9.349 23.901 1.00 60.09 92 THR A CA 1
ATOM 743 C C . THR A 1 92 ? -16.505 -9.757 22.450 1.00 60.09 92 THR A C 1
ATOM 745 O O . THR A 1 92 ? -16.507 -10.942 22.137 1.00 60.09 92 THR A O 1
ATOM 748 N N . GLY A 1 93 ? -16.621 -8.779 21.556 1.00 69.31 93 GLY A N 1
ATOM 749 C CA . GLY A 1 93 ? -16.791 -9.000 20.129 1.00 69.31 93 GLY A CA 1
ATOM 750 C C . GLY A 1 93 ? -16.551 -7.716 19.346 1.00 69.31 93 GLY A C 1
ATOM 751 O O . GLY A 1 93 ? -16.773 -6.618 19.859 1.00 69.31 93 GLY A O 1
ATOM 752 N N . LEU A 1 94 ? -16.129 -7.851 18.092 1.00 79.25 94 LEU A N 1
ATOM 753 C CA . LEU A 1 94 ? -16.074 -6.750 17.137 1.00 79.25 94 LEU A CA 1
ATOM 754 C C . LEU A 1 94 ? -16.649 -7.225 15.806 1.00 79.25 94 LEU A C 1
ATOM 756 O O . LEU A 1 94 ? -16.155 -8.181 15.220 1.00 79.25 94 LEU A O 1
ATOM 760 N N . LEU A 1 95 ? -17.675 -6.531 15.322 1.00 83.44 95 LEU A N 1
ATOM 761 C CA . LEU A 1 95 ? -18.327 -6.799 14.044 1.00 83.44 95 LEU A CA 1
ATOM 762 C C . LEU A 1 95 ? -18.083 -5.637 13.086 1.00 83.44 95 LEU A C 1
ATOM 764 O O . LEU A 1 95 ? -18.350 -4.488 13.430 1.00 83.44 95 LEU A O 1
ATOM 768 N N . ILE A 1 96 ? -17.637 -5.922 11.864 1.00 88.44 96 ILE A N 1
ATOM 769 C CA . ILE A 1 96 ? -17.512 -4.905 10.812 1.00 88.44 96 ILE A CA 1
ATOM 770 C C . ILE A 1 96 ? -18.896 -4.645 10.211 1.00 88.44 96 ILE A C 1
ATOM 772 O O . ILE A 1 96 ? -19.583 -5.568 9.774 1.00 88.44 96 ILE A O 1
ATOM 776 N N . THR A 1 97 ? -19.322 -3.382 10.178 1.00 92.12 97 THR A N 1
ATOM 777 C CA . THR A 1 97 ? -20.620 -3.012 9.594 1.00 92.12 97 THR A CA 1
ATOM 778 C C . THR A 1 97 ? -20.552 -2.987 8.067 1.00 92.12 97 THR A C 1
ATOM 780 O O . THR A 1 97 ? -19.477 -2.992 7.467 1.00 92.12 97 THR A O 1
ATOM 783 N N . HIS A 1 98 ? -21.700 -2.854 7.395 1.00 91.94 98 HIS A N 1
ATOM 784 C CA . HIS A 1 98 ? -21.718 -2.592 5.950 1.00 91.94 98 HIS A CA 1
ATOM 785 C C . HIS A 1 98 ? -20.904 -1.340 5.564 1.00 91.94 98 HIS A C 1
ATOM 787 O O . HIS A 1 98 ? -20.240 -1.318 4.525 1.00 91.94 98 HIS A O 1
ATOM 793 N N . GLN A 1 99 ? -20.940 -0.296 6.399 1.00 95.00 99 GLN A N 1
ATOM 794 C CA . GLN A 1 99 ? -20.168 0.925 6.180 1.00 95.00 99 GLN A CA 1
ATOM 795 C C . GLN A 1 99 ? -18.671 0.680 6.396 1.00 95.00 99 GLN A C 1
ATOM 797 O O . GLN A 1 99 ? -17.869 1.110 5.568 1.00 95.00 99 GLN A O 1
ATOM 802 N N . GLY A 1 100 ? -18.304 -0.070 7.440 1.00 93.31 100 GLY A N 1
ATOM 803 C CA . GLY A 1 100 ? -16.929 -0.512 7.677 1.00 93.31 100 GLY A CA 1
ATOM 804 C C . GLY A 1 100 ? -16.375 -1.330 6.517 1.00 93.31 100 GLY A C 1
ATOM 805 O O . GLY A 1 100 ? -15.282 -1.054 6.037 1.00 93.31 100 GLY A O 1
ATOM 806 N N . PHE A 1 101 ? -17.164 -2.260 5.980 1.00 90.75 101 PHE A N 1
ATOM 807 C CA . PHE A 1 101 ? -16.779 -3.071 4.827 1.00 90.75 101 PHE A CA 1
ATOM 808 C C . PHE A 1 101 ? -16.472 -2.208 3.593 1.00 90.75 101 PHE A C 1
ATOM 810 O O . PHE A 1 101 ? -15.421 -2.361 2.969 1.00 90.75 101 PHE A O 1
ATOM 817 N N . LYS A 1 102 ? -17.355 -1.253 3.263 1.00 92.31 102 LYS A N 1
ATOM 818 C CA . LYS A 1 102 ? -17.128 -0.287 2.172 1.00 92.31 102 LYS A CA 1
ATOM 819 C C . LYS A 1 102 ? -15.881 0.563 2.398 1.00 92.31 102 LYS A C 1
ATOM 821 O O . LYS A 1 102 ? -15.124 0.797 1.458 1.00 92.31 102 LYS A O 1
ATOM 826 N N . HIS A 1 103 ? -15.672 1.0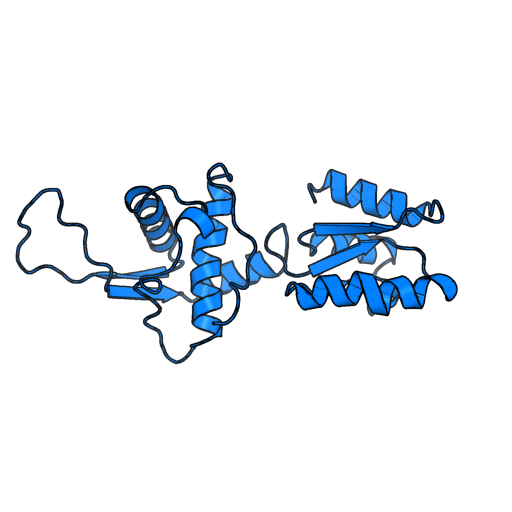13 3.631 1.00 92.31 103 HIS A N 1
ATOM 827 C CA . HIS A 1 103 ? -14.509 1.808 4.002 1.00 92.31 103 HIS A CA 1
ATOM 828 C C . HIS A 1 103 ? -13.206 1.014 3.821 1.00 92.31 103 HIS A C 1
ATOM 830 O O . HIS A 1 103 ? -12.303 1.478 3.129 1.00 92.31 103 HIS A O 1
ATOM 836 N N . CYS A 1 104 ? -13.142 -0.219 4.331 1.00 90.00 104 CYS A N 1
ATOM 837 C CA . CYS A 1 104 ? -11.997 -1.114 4.150 1.00 90.00 104 CYS A CA 1
ATOM 838 C C . CYS A 1 104 ? -11.700 -1.402 2.675 1.00 90.00 104 CYS A C 1
ATOM 840 O O . CYS A 1 104 ? -10.536 -1.400 2.274 1.00 90.00 104 CYS A O 1
ATOM 842 N N . HIS A 1 105 ? -12.735 -1.617 1.859 1.00 86.44 105 HIS A N 1
ATOM 843 C CA . HIS A 1 105 ? -12.571 -1.758 0.413 1.00 86.44 105 HIS A CA 1
ATOM 844 C C . HIS A 1 105 ? -11.921 -0.516 -0.204 1.00 86.44 105 HIS A C 1
ATOM 846 O O . HIS A 1 105 ? -10.888 -0.632 -0.857 1.00 86.44 105 HIS A O 1
ATOM 852 N N . SER A 1 106 ? -12.451 0.674 0.088 1.00 87.38 106 SER A N 1
ATOM 853 C CA . SER A 1 106 ? -11.901 1.934 -0.425 1.00 87.38 106 SER A CA 1
ATOM 854 C C . SER A 1 106 ? -10.443 2.164 -0.009 1.00 87.38 106 SER A C 1
ATOM 856 O O . SER A 1 106 ? -9.652 2.648 -0.819 1.00 87.38 106 SER A O 1
ATOM 858 N N . LEU A 1 107 ? -10.080 1.822 1.233 1.00 86.75 107 LEU A N 1
ATOM 859 C CA . LEU A 1 107 ? -8.708 1.947 1.735 1.00 86.75 107 LEU A CA 1
ATOM 860 C C . LEU A 1 107 ? -7.737 0.990 1.029 1.00 86.75 107 LEU A C 1
ATOM 862 O O . LEU A 1 107 ? -6.567 1.317 0.853 1.00 86.75 107 LEU A O 1
ATOM 866 N N . ARG A 1 108 ? -8.199 -0.202 0.638 1.00 80.25 108 ARG A N 1
ATOM 867 C CA . ARG A 1 108 ? -7.368 -1.202 -0.052 1.00 80.25 108 ARG A CA 1
ATOM 868 C C . ARG A 1 108 ? -7.245 -0.959 -1.551 1.00 80.25 108 ARG A C 1
ATOM 870 O O . ARG A 1 108 ? -6.286 -1.438 -2.150 1.00 80.25 108 ARG A O 1
ATOM 877 N N . GLU A 1 109 ? -8.205 -0.265 -2.153 1.00 74.19 109 GLU A N 1
ATOM 878 C CA . GLU A 1 109 ? -8.217 0.020 -3.591 1.00 74.19 109 GLU A CA 1
ATOM 879 C C . GLU A 1 109 ? -7.340 1.218 -3.977 1.00 74.19 109 GLU A C 1
ATOM 881 O O . GLU A 1 109 ? -6.943 1.334 -5.134 1.00 74.19 109 GLU A O 1
ATOM 886 N N . SER A 1 110 ? -6.988 2.104 -3.037 1.00 68.12 110 SER A N 1
ATOM 887 C CA . SER A 1 110 ? -6.175 3.282 -3.355 1.00 68.12 110 SER A CA 1
ATOM 888 C C . SER A 1 110 ? -5.368 3.816 -2.170 1.00 68.12 110 SER A C 1
ATOM 890 O O . SER A 1 110 ? -5.759 3.693 -1.012 1.00 68.12 110 SER A O 1
ATOM 892 N N . GLY A 1 111 ? -4.235 4.459 -2.469 1.00 74.88 111 GLY A N 1
ATOM 893 C CA . GLY A 1 111 ? -3.378 5.093 -1.462 1.00 74.88 111 GLY A CA 1
ATOM 894 C C . GLY A 1 111 ? -2.429 4.125 -0.748 1.00 74.88 111 GLY A C 1
ATOM 895 O O . GLY A 1 111 ? -2.200 3.013 -1.211 1.00 74.88 111 GLY A O 1
ATOM 896 N N . LYS A 1 112 ? -1.855 4.559 0.384 1.00 74.12 112 LYS A N 1
ATOM 897 C CA . LYS A 1 112 ? -0.758 3.865 1.098 1.00 74.12 112 LYS A CA 1
ATOM 898 C C . LYS A 1 112 ? -1.092 2.447 1.579 1.00 74.12 112 LYS A C 1
ATOM 900 O O . LYS A 1 112 ? -0.191 1.647 1.790 1.00 74.12 112 LYS A O 1
ATOM 905 N N . ASN A 1 113 ? -2.375 2.138 1.756 1.00 79.69 113 ASN A N 1
ATOM 906 C CA . ASN A 1 113 ? -2.841 0.827 2.215 1.00 79.69 113 ASN A CA 1
ATOM 907 C C . ASN A 1 113 ? -3.120 -0.152 1.058 1.00 79.69 113 ASN A C 1
ATOM 909 O O . ASN A 1 113 ? -3.511 -1.297 1.296 1.00 79.69 113 ASN A O 1
ATOM 913 N N . SER A 1 114 ? -2.934 0.283 -0.190 1.00 85.50 114 SER A N 1
ATOM 914 C CA . SER A 1 114 ? -3.092 -0.573 -1.358 1.00 85.50 114 SER A CA 1
ATOM 915 C C . SER A 1 114 ? -2.008 -1.641 -1.417 1.00 85.50 114 SER A C 1
ATOM 917 O O . SER A 1 114 ? -0.825 -1.373 -1.206 1.00 85.50 114 SER A O 1
ATOM 919 N N . LYS A 1 115 ? -2.409 -2.863 -1.785 1.00 87.00 115 LYS A N 1
ATOM 920 C CA . LYS A 1 115 ? -1.464 -3.960 -2.040 1.00 87.00 115 LYS A CA 1
ATOM 921 C C . LYS A 1 115 ? -0.771 -3.832 -3.398 1.00 87.00 115 LYS A C 1
ATOM 923 O O . LYS A 1 115 ? 0.126 -4.612 -3.689 1.00 87.00 115 LYS A O 1
ATOM 928 N N . ARG A 1 116 ? -1.169 -2.874 -4.239 1.00 91.81 116 ARG A N 1
ATOM 929 C CA . ARG A 1 116 ? -0.581 -2.658 -5.566 1.00 91.81 116 ARG A CA 1
ATOM 930 C C . ARG A 1 116 ? 0.777 -1.964 -5.428 1.00 91.81 116 ARG A C 1
ATOM 932 O O . ARG A 1 116 ? 0.865 -0.876 -4.860 1.00 91.81 116 ARG A O 1
ATOM 939 N N . CYS A 1 117 ? 1.812 -2.553 -6.012 1.00 94.75 117 CYS A N 1
ATOM 940 C CA . CYS A 1 117 ? 3.136 -1.962 -6.178 1.00 94.75 117 CYS A CA 1
ATOM 941 C C . CYS A 1 117 ? 3.308 -1.546 -7.640 1.00 94.75 117 CYS A C 1
ATOM 943 O O . CYS A 1 117 ? 3.282 -2.401 -8.521 1.00 94.75 117 CYS A O 1
ATOM 945 N N . PHE A 1 118 ? 3.469 -0.251 -7.914 1.00 96.12 118 PHE A N 1
ATOM 946 C CA . PHE A 1 118 ? 3.758 0.197 -9.276 1.00 96.12 118 PHE A CA 1
ATOM 947 C C . PHE A 1 118 ? 5.225 -0.074 -9.606 1.00 96.12 118 PHE A C 1
ATOM 949 O O . PHE A 1 118 ? 6.106 0.358 -8.865 1.00 96.12 118 PHE A O 1
ATOM 956 N N . VAL A 1 119 ? 5.501 -0.754 -10.716 1.00 97.12 119 VAL A N 1
ATOM 957 C CA . VAL A 1 119 ? 6.865 -1.023 -11.177 1.00 97.12 119 VAL A CA 1
ATOM 958 C C . VAL A 1 119 ? 7.157 -0.182 -12.414 1.00 97.12 119 VAL A C 1
ATOM 960 O O . VAL A 1 119 ? 6.746 -0.513 -13.527 1.00 97.12 119 VAL A O 1
ATOM 963 N N . ALA A 1 120 ? 7.898 0.90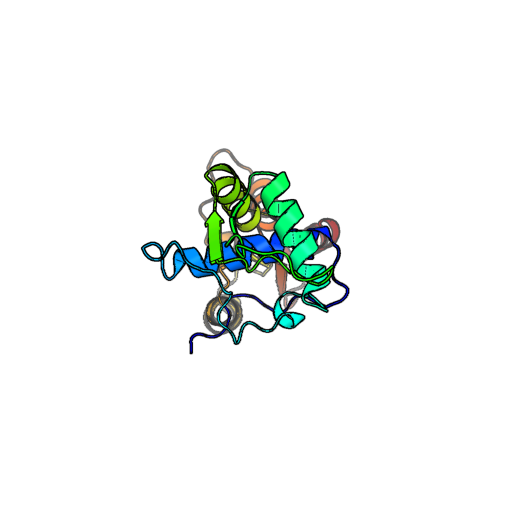1 -12.201 1.00 96.44 120 ALA A N 1
ATOM 964 C CA . ALA A 1 120 ? 8.396 1.789 -13.239 1.00 96.44 120 ALA A CA 1
ATOM 965 C C . ALA A 1 120 ? 9.722 1.236 -13.784 1.00 96.44 120 ALA A C 1
ATOM 967 O O . ALA A 1 120 ? 10.762 1.325 -13.130 1.00 96.44 120 ALA A O 1
ATOM 968 N N . MET A 1 121 ? 9.713 0.625 -14.968 1.00 95.31 121 MET A N 1
ATOM 969 C CA . MET A 1 121 ? 10.923 0.049 -15.564 1.00 95.31 121 MET A CA 1
ATOM 970 C C . MET A 1 121 ? 10.884 0.054 -17.090 1.00 95.31 121 MET A C 1
ATOM 972 O O . MET A 1 121 ? 9.822 0.135 -17.702 1.00 95.31 121 MET A O 1
ATOM 976 N N . ARG A 1 122 ? 12.049 -0.087 -17.731 1.00 92.94 122 ARG A N 1
ATOM 977 C CA . ARG A 1 122 ? 12.115 -0.221 -19.191 1.00 92.94 122 ARG A CA 1
ATOM 978 C C . ARG A 1 122 ? 11.521 -1.557 -19.655 1.00 92.94 122 ARG A C 1
ATOM 980 O O . ARG A 1 122 ? 11.871 -2.613 -19.135 1.00 92.94 122 ARG A O 1
ATOM 987 N N . PHE A 1 123 ? 10.711 -1.512 -20.714 1.00 88.88 123 PHE A N 1
ATOM 988 C CA . PHE A 1 123 ? 10.197 -2.707 -21.388 1.00 88.88 123 PHE A CA 1
ATOM 989 C C . PHE A 1 123 ? 11.160 -3.132 -22.497 1.00 88.88 123 PHE A C 1
ATOM 991 O O . PHE A 1 123 ? 11.135 -2.604 -23.610 1.00 88.88 123 PHE A O 1
ATOM 998 N N . SER A 1 124 ? 12.054 -4.059 -22.180 1.00 88.62 124 SER A N 1
ATOM 999 C CA . SER A 1 124 ? 12.957 -4.667 -23.153 1.00 88.62 124 SER A CA 1
ATOM 1000 C C . SER A 1 124 ? 13.218 -6.128 -22.797 1.00 88.62 124 SER A C 1
ATOM 1002 O O . SER A 1 124 ? 13.041 -6.537 -21.649 1.00 88.62 124 SER A O 1
ATOM 1004 N N . ASP A 1 125 ? 13.563 -6.941 -23.796 1.00 90.06 125 ASP A N 1
ATOM 1005 C CA . ASP A 1 125 ? 13.702 -8.391 -23.615 1.00 90.06 125 ASP A CA 1
ATOM 1006 C C . ASP A 1 125 ? 14.817 -8.759 -22.629 1.00 90.06 125 ASP A C 1
ATOM 1008 O O . ASP A 1 125 ? 14.672 -9.714 -21.872 1.00 90.06 125 ASP A O 1
ATOM 1012 N N . ASP A 1 126 ? 15.884 -7.962 -22.577 1.00 91.75 126 ASP A N 1
ATOM 1013 C CA . ASP A 1 126 ? 16.978 -8.090 -21.611 1.00 91.75 126 ASP A CA 1
ATOM 1014 C C . ASP A 1 126 ? 16.548 -7.785 -20.169 1.00 91.75 126 ASP A C 1
ATOM 1016 O O . ASP A 1 126 ? 17.148 -8.304 -19.233 1.00 91.75 126 ASP A O 1
ATOM 1020 N N . MET A 1 127 ? 15.474 -7.012 -19.982 1.00 92.06 127 MET A N 1
ATOM 1021 C CA . MET A 1 127 ? 14.940 -6.649 -18.667 1.00 92.06 127 MET A CA 1
ATOM 1022 C C . MET A 1 127 ? 13.852 -7.605 -18.160 1.00 92.06 127 MET A C 1
ATOM 1024 O O . MET A 1 127 ? 13.466 -7.531 -16.992 1.00 92.06 127 MET A O 1
ATOM 1028 N N . LYS A 1 128 ? 13.347 -8.517 -19.003 1.00 91.06 128 LYS A N 1
ATOM 1029 C CA . LYS A 1 128 ? 12.292 -9.469 -18.612 1.00 91.06 128 LYS A CA 1
ATOM 1030 C C . LYS A 1 128 ? 12.698 -10.368 -17.436 1.00 91.06 128 LYS A C 1
ATOM 1032 O O . LYS A 1 128 ? 11.943 -10.371 -16.467 1.00 91.06 128 LYS A O 1
ATOM 1037 N N . PRO A 1 129 ? 13.871 -11.039 -17.439 1.00 93.19 129 PRO A N 1
ATOM 1038 C CA . PRO A 1 129 ? 14.259 -11.908 -16.325 1.00 93.19 129 PRO A CA 1
ATOM 1039 C C . PRO A 1 129 ? 14.387 -11.144 -15.004 1.00 93.19 129 PRO A C 1
ATOM 1041 O O . PRO A 1 129 ? 13.929 -11.613 -13.971 1.00 93.19 129 PRO A O 1
ATOM 1044 N N . PHE A 1 130 ? 14.929 -9.921 -15.038 1.00 94.19 130 PHE A N 1
ATOM 1045 C CA . PHE A 1 130 ? 15.043 -9.074 -13.846 1.00 94.19 130 PHE A CA 1
ATOM 1046 C C . PHE A 1 130 ? 13.682 -8.702 -13.258 1.00 94.19 130 PHE A C 1
ATOM 1048 O O . PHE A 1 130 ? 13.531 -8.622 -12.040 1.00 94.19 130 PHE A O 1
ATOM 1055 N N . TYR A 1 131 ? 12.681 -8.481 -14.108 1.00 95.19 131 TYR A N 1
ATOM 1056 C CA . TYR A 1 131 ? 11.329 -8.277 -13.616 1.00 95.19 131 TYR A CA 1
ATOM 1057 C C . TYR A 1 131 ? 10.739 -9.560 -13.044 1.00 95.19 131 TYR A C 1
ATOM 1059 O O . TYR A 1 131 ? 10.340 -9.563 -11.888 1.00 95.19 131 TYR A O 1
ATOM 1067 N N . ASP A 1 132 ? 10.680 -10.624 -13.845 1.00 94.06 132 ASP A N 1
ATOM 1068 C CA . ASP A 1 132 ? 9.937 -11.839 -13.510 1.00 94.06 132 ASP A CA 1
ATOM 1069 C C . ASP A 1 132 ? 10.548 -12.580 -12.316 1.00 94.06 132 ASP A C 1
ATOM 1071 O O . ASP A 1 132 ? 9.842 -12.941 -11.379 1.00 94.06 132 ASP A O 1
ATOM 1075 N N . GLU A 1 133 ? 11.867 -12.765 -12.318 1.00 94.88 133 GLU A N 1
ATOM 1076 C CA . GLU A 1 133 ? 12.558 -13.620 -11.349 1.00 94.88 133 GLU A CA 1
ATOM 1077 C C . GLU A 1 133 ? 12.997 -12.869 -10.087 1.00 94.88 133 GLU A C 1
ATOM 1079 O O . GLU A 1 133 ? 13.263 -13.500 -9.067 1.00 94.88 133 GLU A O 1
ATOM 1084 N N . ALA A 1 134 ? 13.087 -11.535 -10.135 1.00 95.00 134 ALA A N 1
ATOM 1085 C CA . ALA A 1 134 ? 13.537 -10.737 -8.996 1.00 95.00 134 ALA A CA 1
ATOM 1086 C C . ALA A 1 134 ? 12.470 -9.756 -8.505 1.00 95.00 134 ALA A C 1
ATOM 1088 O O . ALA A 1 134 ? 11.988 -9.904 -7.385 1.00 95.00 134 ALA A O 1
ATOM 1089 N N . ILE A 1 135 ? 12.091 -8.754 -9.307 1.00 96.12 135 ILE A N 1
ATOM 1090 C CA . ILE A 1 135 ? 11.215 -7.670 -8.829 1.00 96.12 135 ILE A CA 1
ATOM 1091 C C . ILE A 1 135 ? 9.810 -8.194 -8.508 1.00 96.12 135 ILE A C 1
ATOM 1093 O O . ILE A 1 135 ? 9.331 -8.006 -7.393 1.00 96.12 135 ILE A O 1
ATOM 1097 N N . ALA A 1 136 ? 9.157 -8.856 -9.464 1.00 95.44 136 ALA A N 1
ATOM 1098 C CA . ALA A 1 136 ? 7.807 -9.383 -9.302 1.00 95.44 136 ALA A CA 1
ATOM 1099 C C . ALA A 1 136 ? 7.762 -10.462 -8.213 1.00 95.44 136 ALA A C 1
ATOM 1101 O O . ALA A 1 136 ? 6.965 -10.330 -7.286 1.00 95.44 136 ALA A O 1
ATOM 1102 N N . SER A 1 137 ? 8.681 -11.438 -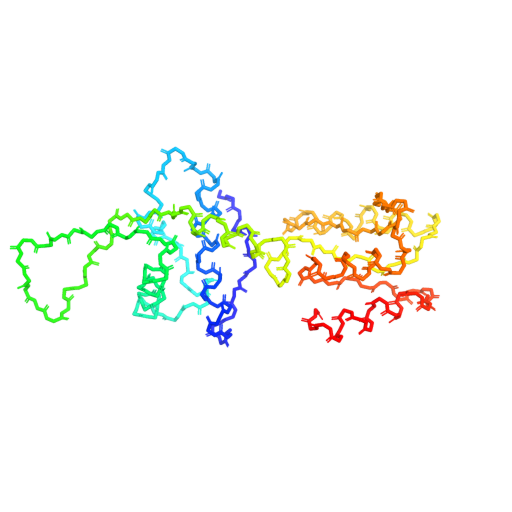8.257 1.00 94.00 137 SER A N 1
ATOM 1103 C CA . SER A 1 137 ? 8.791 -12.484 -7.226 1.00 94.00 137 SER A CA 1
ATOM 1104 C C . SER A 1 137 ? 8.927 -11.886 -5.824 1.00 94.00 137 SER A C 1
ATOM 1106 O O . SER A 1 137 ? 8.171 -12.240 -4.926 1.00 94.00 137 SER A O 1
ATOM 1108 N N . ALA A 1 138 ? 9.817 -10.905 -5.628 1.00 94.62 138 ALA A N 1
ATOM 1109 C CA . ALA A 1 138 ? 10.004 -10.277 -4.321 1.00 94.62 138 ALA A CA 1
ATOM 1110 C C . ALA A 1 138 ? 8.759 -9.512 -3.841 1.00 94.62 138 ALA A C 1
ATOM 1112 O O . ALA A 1 138 ? 8.446 -9.535 -2.650 1.00 94.62 138 ALA A O 1
ATOM 1113 N N . ILE A 1 139 ? 8.043 -8.832 -4.742 1.00 94.44 139 ILE A N 1
ATOM 1114 C CA . ILE A 1 139 ? 6.792 -8.134 -4.409 1.00 94.44 139 ILE A CA 1
ATOM 1115 C C . ILE A 1 139 ? 5.727 -9.151 -3.961 1.00 94.44 139 ILE A C 1
ATOM 1117 O O . ILE A 1 139 ? 5.116 -8.975 -2.903 1.00 94.44 139 ILE A O 1
ATOM 1121 N N . GLU A 1 140 ? 5.543 -10.231 -4.722 1.00 92.00 140 GLU A N 1
ATOM 1122 C CA . GLU A 1 140 ? 4.547 -11.278 -4.455 1.00 92.00 140 GLU A CA 1
ATOM 1123 C C . GLU A 1 140 ? 4.851 -12.063 -3.172 1.00 92.00 140 GLU A C 1
ATOM 1125 O O . GLU A 1 140 ? 3.964 -12.262 -2.340 1.00 92.00 140 GLU A O 1
ATOM 1130 N N . GLU A 1 141 ? 6.115 -12.432 -2.944 1.00 89.25 141 GLU A N 1
ATOM 1131 C CA . GLU A 1 141 ? 6.580 -13.108 -1.723 1.00 89.25 141 GLU A CA 1
ATOM 1132 C C . GLU A 1 141 ? 6.335 -12.282 -0.449 1.00 89.25 141 GLU A C 1
ATOM 1134 O O . GLU A 1 141 ? 6.221 -12.839 0.647 1.00 89.25 141 GLU A O 1
ATOM 1139 N N . ASN A 1 142 ? 6.223 -10.957 -0.584 1.00 86.69 142 ASN A N 1
ATOM 1140 C CA . ASN A 1 142 ? 5.900 -10.037 0.507 1.00 86.69 142 ASN A CA 1
ATOM 1141 C C . ASN A 1 142 ? 4.407 -9.661 0.568 1.00 86.69 142 ASN A C 1
ATOM 1143 O O . ASN A 1 142 ? 4.033 -8.773 1.332 1.00 86.69 142 ASN A O 1
ATOM 1147 N N . GLY A 1 143 ? 3.542 -10.345 -0.188 1.00 82.75 143 GLY A N 1
ATOM 1148 C CA . GLY A 1 143 ? 2.086 -10.189 -0.114 1.00 82.75 143 GLY A CA 1
ATOM 1149 C C . GLY A 1 143 ? 1.525 -8.982 -0.873 1.00 82.75 143 GLY A C 1
ATOM 1150 O O . GLY A 1 143 ? 0.389 -8.571 -0.611 1.00 82.75 143 GLY A O 1
ATOM 1151 N N . TYR A 1 144 ? 2.300 -8.420 -1.801 1.00 90.00 144 TYR A N 1
ATOM 1152 C CA . TYR A 1 144 ? 1.898 -7.315 -2.670 1.00 90.00 144 TYR A CA 1
ATOM 1153 C C . TYR A 1 144 ? 1.653 -7.796 -4.106 1.00 90.00 144 TYR A C 1
ATOM 1155 O O . TYR A 1 144 ? 2.026 -8.900 -4.488 1.00 90.00 144 TYR A O 1
ATOM 1163 N N . LEU A 1 145 ? 1.009 -6.952 -4.908 1.00 91.44 145 LEU A N 1
ATOM 1164 C CA . LEU A 1 145 ? 0.684 -7.207 -6.307 1.00 91.44 145 LEU A CA 1
ATOM 1165 C C . LEU A 1 145 ? 1.547 -6.307 -7.206 1.00 91.44 145 LEU A C 1
ATOM 1167 O O . LEU A 1 145 ? 1.355 -5.085 -7.168 1.00 91.44 145 LEU A O 1
ATOM 1171 N N . PRO A 1 146 ? 2.479 -6.856 -8.003 1.00 95.25 146 PRO A N 1
ATOM 1172 C CA . PRO A 1 146 ? 3.273 -6.061 -8.929 1.00 95.25 146 PRO A CA 1
ATOM 1173 C C . PRO A 1 146 ? 2.417 -5.591 -10.110 1.00 95.25 146 PRO A C 1
ATOM 1175 O O . PRO A 1 146 ? 1.791 -6.393 -10.792 1.00 95.25 146 PRO A O 1
ATOM 1178 N N . ILE A 1 147 ? 2.429 -4.287 -10.379 1.00 94.94 147 ILE A N 1
ATOM 1179 C CA . ILE A 1 147 ? 1.721 -3.656 -11.495 1.00 94.94 147 ILE A CA 1
ATOM 1180 C C . ILE A 1 147 ? 2.748 -3.075 -12.457 1.00 94.94 147 ILE A C 1
ATOM 1182 O O . ILE A 1 147 ? 3.482 -2.150 -12.106 1.00 94.94 147 ILE A O 1
ATOM 1186 N N . ARG A 1 148 ? 2.784 -3.596 -13.685 1.00 93.31 148 ARG A N 1
ATOM 1187 C CA . ARG A 1 148 ? 3.629 -3.078 -14.767 1.00 93.31 148 ARG A CA 1
ATOM 1188 C C . ARG A 1 148 ? 2.765 -2.817 -15.992 1.00 93.31 148 ARG A C 1
ATOM 1190 O O . ARG A 1 148 ? 2.130 -3.731 -16.504 1.00 93.31 148 ARG A O 1
ATOM 1197 N N . VAL A 1 149 ? 2.725 -1.568 -16.450 1.00 89.44 149 VAL A N 1
ATOM 1198 C CA . VAL A 1 149 ? 1.696 -1.102 -17.399 1.00 89.44 149 VAL A CA 1
ATOM 1199 C C . VAL A 1 149 ? 1.666 -1.821 -18.748 1.00 89.44 149 VAL A C 1
ATOM 1201 O O . VAL A 1 149 ? 0.599 -1.905 -19.340 1.00 89.44 149 VAL A O 1
ATOM 1204 N N . ASP A 1 150 ? 2.782 -2.374 -19.232 1.00 86.94 150 ASP A N 1
ATOM 1205 C CA . ASP A 1 150 ? 2.820 -3.169 -20.472 1.00 86.94 150 ASP A CA 1
ATOM 1206 C C . ASP A 1 150 ? 2.144 -4.543 -20.338 1.00 86.94 150 ASP A C 1
ATOM 1208 O O . ASP A 1 150 ? 1.846 -5.182 -21.346 1.00 86.94 150 ASP A O 1
ATOM 1212 N N . ARG A 1 151 ? 1.920 -5.010 -19.105 1.00 84.19 151 ARG A N 1
ATOM 1213 C CA . ARG A 1 151 ? 1.229 -6.270 -18.791 1.00 84.19 151 ARG A CA 1
ATOM 1214 C C . ARG A 1 151 ? -0.243 -6.077 -18.454 1.00 84.19 151 ARG A C 1
ATOM 1216 O O . ARG A 1 151 ? -0.971 -7.058 -18.320 1.00 84.19 151 ARG A O 1
ATOM 1223 N N . GLU A 1 152 ? -0.676 -4.830 -18.334 1.00 83.31 152 GLU A N 1
ATOM 1224 C CA . GLU A 1 152 ? -2.046 -4.476 -18.010 1.00 83.31 152 GLU A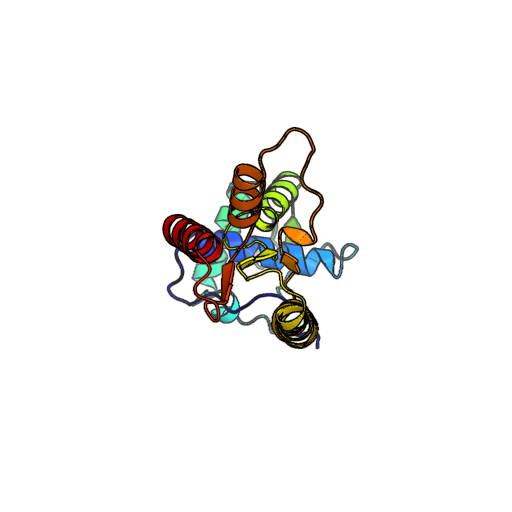 CA 1
ATOM 1225 C C . GLU A 1 152 ? -2.819 -4.096 -19.277 1.00 83.31 152 GLU A C 1
ATOM 1227 O O . GLU A 1 152 ? -2.280 -3.525 -20.228 1.00 83.31 152 GLU A O 1
ATOM 1232 N N . HIS A 1 153 ? -4.117 -4.392 -19.294 1.00 79.88 153 HIS A N 1
ATOM 1233 C CA . HIS A 1 153 ? -4.972 -4.020 -20.417 1.00 79.88 153 HIS A CA 1
ATOM 1234 C C . HIS A 1 153 ? -5.426 -2.569 -20.255 1.00 79.88 153 HIS A C 1
ATOM 1236 O O . HIS A 1 153 ? -6.354 -2.281 -19.498 1.00 79.88 153 HIS A O 1
ATOM 1242 N N . ALA A 1 154 ? -4.780 -1.656 -20.980 1.00 75.38 154 ALA A N 1
ATOM 1243 C CA . ALA A 1 154 ? -5.224 -0.270 -21.046 1.00 75.38 154 ALA A CA 1
ATOM 1244 C C . ALA A 1 154 ? -6.610 -0.184 -21.725 1.00 75.38 154 ALA A C 1
ATOM 1246 O O . ALA A 1 154 ? -6.785 -0.737 -22.818 1.00 75.38 154 ALA A O 1
ATOM 1247 N N . PRO A 1 155 ? -7.599 0.507 -21.126 1.00 79.00 155 PRO A N 1
ATOM 1248 C CA . PRO A 1 155 ? -8.880 0.758 -21.776 1.00 79.00 155 PRO A CA 1
ATOM 1249 C C . PRO A 1 155 ? -8.686 1.504 -23.100 1.00 79.00 155 PRO A C 1
ATOM 1251 O O . PRO A 1 155 ? -7.921 2.464 -23.166 1.00 79.00 155 PRO A O 1
ATOM 1254 N N . SER A 1 156 ? -9.420 1.118 -24.147 1.00 74.25 156 SER A N 1
ATOM 1255 C CA . SER A 1 156 ? -9.275 1.704 -25.492 1.00 74.25 156 SER A CA 1
ATOM 1256 C C . SER A 1 156 ? -9.576 3.205 -25.564 1.00 74.25 156 SER A C 1
ATOM 1258 O O . SER A 1 156 ? -9.159 3.869 -26.508 1.00 74.25 156 SER A O 1
ATOM 1260 N N . GLU A 1 157 ? -10.317 3.734 -24.590 1.00 78.31 157 GLU A N 1
ATOM 1261 C CA . GLU A 1 157 ? -10.710 5.146 -24.508 1.00 78.31 157 GLU A CA 1
ATOM 1262 C C . GLU A 1 157 ? -9.747 5.997 -23.662 1.00 78.31 157 GLU A C 1
ATOM 1264 O O . GLU A 1 157 ? -9.874 7.220 -23.634 1.00 78.31 157 GLU A O 1
ATOM 1269 N N . GLN A 1 158 ? -8.780 5.377 -22.975 1.00 81.31 158 GLN A N 1
ATOM 1270 C CA . GLN A 1 158 ? -7.856 6.061 -22.074 1.00 81.31 158 GLN A CA 1
ATOM 1271 C C . GLN A 1 158 ? -6.480 6.230 -22.727 1.00 81.31 158 GLN A C 1
ATOM 1273 O O . GLN A 1 158 ? -5.954 5.312 -23.358 1.00 81.31 158 GLN A O 1
ATOM 1278 N N . SER A 1 159 ? -5.859 7.403 -22.561 1.00 88.25 159 SER A N 1
ATOM 1279 C CA . SER A 1 159 ? -4.476 7.582 -23.005 1.00 88.25 159 SER A CA 1
ATOM 1280 C C . SER A 1 159 ? -3.523 6.734 -22.154 1.00 88.25 159 SER A C 1
ATOM 1282 O O . SER A 1 159 ? -3.755 6.526 -20.962 1.00 88.25 159 SER A O 1
ATOM 1284 N N . ILE A 1 160 ? -2.410 6.279 -22.737 1.00 86.31 160 ILE A N 1
ATOM 1285 C CA . ILE A 1 160 ? -1.392 5.503 -22.005 1.00 86.31 160 ILE A CA 1
ATOM 1286 C C . ILE A 1 160 ? -0.877 6.287 -20.786 1.00 86.31 160 ILE A C 1
ATOM 1288 O O . ILE A 1 160 ? -0.677 5.712 -19.721 1.00 86.31 160 ILE A O 1
ATOM 1292 N N . ASN A 1 161 ? -0.727 7.609 -20.909 1.00 88.88 161 ASN A N 1
ATOM 1293 C CA . ASN A 1 161 ? -0.285 8.456 -19.801 1.00 88.88 161 ASN A CA 1
ATOM 1294 C C . ASN A 1 161 ? -1.310 8.494 -18.663 1.00 88.88 161 ASN A C 1
ATOM 1296 O O . ASN A 1 161 ? -0.935 8.364 -17.499 1.00 88.88 161 ASN A O 1
ATOM 1300 N N . ASP A 1 162 ? -2.599 8.636 -18.984 1.00 90.81 162 ASP A N 1
ATOM 1301 C CA . ASP A 1 162 ? -3.656 8.610 -17.969 1.00 90.81 162 ASP A CA 1
ATOM 1302 C C . ASP A 1 162 ? -3.736 7.238 -17.300 1.00 90.81 162 ASP A C 1
ATOM 1304 O O . ASP A 1 162 ? -3.975 7.155 -16.097 1.00 90.81 162 ASP A O 1
ATOM 1308 N N . PHE A 1 163 ? -3.501 6.171 -18.064 1.00 91.56 163 PHE A N 1
ATOM 1309 C CA . PHE A 1 163 ? -3.474 4.806 -17.557 1.00 91.56 163 PHE A CA 1
ATOM 1310 C C . PHE A 1 163 ? -2.302 4.568 -16.595 1.00 91.56 163 PHE A C 1
ATOM 1312 O O . PHE A 1 163 ? -2.490 4.008 -15.515 1.00 91.56 163 PHE A O 1
ATOM 1319 N N . ILE A 1 164 ? -1.107 5.058 -16.933 1.00 93.62 164 ILE A N 1
ATOM 1320 C CA . ILE A 1 164 ? 0.064 5.055 -16.047 1.00 93.62 164 ILE A CA 1
ATOM 1321 C C . ILE A 1 164 ? -0.240 5.825 -14.757 1.00 93.62 164 ILE A C 1
ATOM 1323 O O . ILE A 1 164 ? -0.061 5.297 -13.660 1.00 93.62 164 ILE A O 1
ATOM 1327 N N . ILE A 1 165 ? -0.760 7.050 -14.874 1.00 93.62 165 ILE A N 1
ATOM 1328 C CA . ILE A 1 165 ? -1.093 7.896 -13.722 1.00 93.62 165 ILE A CA 1
ATOM 1329 C C . ILE A 1 165 ? -2.147 7.230 -12.830 1.00 93.62 165 ILE A C 1
ATOM 1331 O O . ILE A 1 165 ? -2.024 7.283 -11.606 1.00 93.62 165 ILE A O 1
ATOM 1335 N N . ALA A 1 166 ? -3.172 6.604 -13.413 1.00 91.62 166 ALA A N 1
ATOM 1336 C CA . ALA A 1 166 ? -4.196 5.874 -12.668 1.00 91.62 166 ALA A CA 1
ATOM 1337 C C . ALA A 1 166 ? -3.587 4.711 -11.873 1.00 91.62 166 ALA A C 1
ATOM 1339 O O . ALA A 1 166 ? -3.797 4.620 -10.665 1.00 91.62 166 ALA A O 1
ATOM 1340 N N . ASN A 1 167 ? -2.732 3.904 -12.505 1.00 92.88 167 ASN A N 1
ATOM 1341 C CA . ASN A 1 167 ? -2.051 2.805 -11.826 1.00 92.88 167 ASN A CA 1
ATOM 1342 C C . ASN A 1 167 ? -1.144 3.295 -10.686 1.00 92.88 167 ASN A C 1
ATOM 1344 O O . ASN A 1 167 ? -1.205 2.743 -9.591 1.00 92.88 167 ASN A O 1
ATOM 1348 N N . ILE A 1 168 ? -0.387 4.384 -10.875 1.00 93.75 168 ILE A N 1
ATOM 1349 C CA . ILE A 1 168 ? 0.392 4.991 -9.782 1.00 93.75 168 ILE A CA 1
ATOM 1350 C C . ILE A 1 168 ? -0.536 5.500 -8.665 1.00 93.75 168 ILE A C 1
ATOM 1352 O O . ILE A 1 168 ? -0.216 5.382 -7.481 1.00 93.75 168 ILE A O 1
ATOM 1356 N N . LYS A 1 169 ? -1.708 6.066 -8.989 1.00 90.50 169 LYS A N 1
ATOM 1357 C CA . LYS A 1 169 ? -2.688 6.529 -7.986 1.00 90.50 169 LYS A CA 1
ATOM 1358 C C . LYS A 1 169 ? -3.266 5.391 -7.144 1.00 90.50 169 LYS A C 1
ATOM 1360 O O . LYS A 1 169 ? -3.467 5.575 -5.942 1.00 90.50 169 LYS A O 1
ATOM 1365 N N . GLU A 1 170 ? -3.470 4.234 -7.742 1.00 89.94 170 GLU A N 1
ATOM 1366 C CA . GLU A 1 170 ? -3.989 3.046 -7.065 1.00 89.94 170 GLU A CA 1
ATOM 1367 C C . GLU A 1 170 ? -2.908 2.279 -6.296 1.00 89.94 170 GLU A C 1
ATOM 1369 O O . GLU A 1 170 ? -3.235 1.478 -5.426 1.00 89.94 170 GLU A O 1
ATOM 1374 N N . SER A 1 171 ? -1.626 2.530 -6.569 1.00 92.31 171 SER A N 1
ATOM 1375 C CA . SER A 1 171 ? -0.513 1.897 -5.860 1.00 92.31 171 SER A CA 1
ATOM 1376 C C . SER A 1 171 ? -0.231 2.495 -4.484 1.00 92.31 171 SER A C 1
ATOM 1378 O O . SER A 1 171 ? -0.361 3.707 -4.269 1.00 92.31 171 SER A O 1
ATOM 1380 N N . GLY A 1 172 ? 0.182 1.612 -3.568 1.00 90.62 172 GLY A N 1
ATOM 1381 C CA . GLY A 1 172 ? 0.612 1.944 -2.209 1.00 90.62 172 GLY A CA 1
ATOM 1382 C C . GLY A 1 172 ? 2.082 2.332 -2.108 1.00 90.62 172 GLY A C 1
ATOM 1383 O O . GLY A 1 172 ? 2.443 3.071 -1.200 1.00 90.62 172 GLY A O 1
ATOM 1384 N N . PHE A 1 173 ? 2.905 1.899 -3.066 1.00 92.75 173 PHE A N 1
ATOM 1385 C CA . PHE A 1 173 ? 4.290 2.335 -3.255 1.00 92.75 173 PHE A CA 1
ATOM 1386 C C . PHE A 1 173 ? 4.747 2.063 -4.696 1.00 92.75 173 PHE A C 1
ATOM 1388 O O . PHE A 1 173 ? 4.058 1.379 -5.464 1.00 92.75 173 PHE A O 1
ATOM 1395 N N . CYS A 1 174 ? 5.904 2.613 -5.066 1.00 95.31 174 CYS A N 1
ATOM 1396 C CA . CYS A 1 174 ? 6.497 2.491 -6.395 1.00 95.31 174 CYS A CA 1
ATOM 1397 C C . CYS A 1 174 ? 7.934 1.954 -6.307 1.00 95.31 174 CYS A C 1
ATOM 1399 O O . CYS A 1 174 ? 8.710 2.391 -5.459 1.00 95.31 174 CYS A O 1
ATOM 1401 N N . ILE A 1 175 ? 8.299 1.031 -7.197 1.00 96.50 175 ILE A N 1
ATOM 1402 C CA . ILE A 1 175 ? 9.680 0.603 -7.441 1.00 96.50 175 ILE A CA 1
ATOM 1403 C C . ILE A 1 175 ? 10.090 1.122 -8.818 1.00 96.50 175 ILE A C 1
ATOM 1405 O O . ILE A 1 175 ? 9.419 0.833 -9.808 1.00 96.50 175 ILE A O 1
ATOM 1409 N N . ALA A 1 176 ? 11.200 1.860 -8.888 1.00 96.44 176 ALA A N 1
ATOM 1410 C CA . ALA A 1 176 ? 11.713 2.422 -10.136 1.00 96.44 176 ALA A CA 1
ATOM 1411 C C . ALA A 1 176 ? 13.097 1.856 -10.498 1.00 96.44 176 ALA A C 1
ATOM 1413 O O . ALA A 1 176 ? 14.052 2.016 -9.737 1.00 96.44 176 ALA A O 1
ATOM 1414 N N . ASP A 1 177 ? 13.217 1.242 -11.678 1.00 95.94 177 ASP A N 1
ATOM 1415 C CA . ASP A 1 177 ? 14.491 0.800 -12.262 1.00 95.94 177 ASP A CA 1
ATOM 1416 C C . ASP A 1 177 ? 15.103 1.896 -13.150 1.00 95.94 177 ASP A C 1
ATOM 1418 O O . ASP A 1 177 ? 14.554 2.274 -14.186 1.00 95.94 177 ASP A O 1
ATOM 1422 N N . LEU A 1 178 ? 16.284 2.390 -12.768 1.00 94.69 178 LEU A N 1
ATOM 1423 C CA . LEU A 1 178 ? 16.962 3.500 -13.455 1.00 94.69 178 LEU A CA 1
ATOM 1424 C C . LEU A 1 178 ? 18.116 3.058 -14.363 1.00 94.69 178 LEU A C 1
ATOM 1426 O O . LEU A 1 178 ? 18.829 3.911 -14.905 1.00 94.69 178 LEU A O 1
ATOM 1430 N N . THR A 1 179 ? 18.296 1.748 -14.560 1.00 90.62 179 THR A N 1
ATOM 1431 C CA . THR A 1 179 ? 19.448 1.151 -15.257 1.00 90.62 179 THR A CA 1
ATOM 1432 C C . THR A 1 179 ? 19.674 1.746 -16.653 1.00 90.62 179 THR A C 1
ATOM 1434 O O . THR A 1 179 ? 20.806 2.033 -17.037 1.00 90.62 179 THR A O 1
ATOM 1437 N N . HIS A 1 180 ? 18.603 2.021 -17.403 1.00 90.94 180 HIS A N 1
ATOM 1438 C CA . HIS A 1 180 ? 18.682 2.556 -18.770 1.00 90.94 180 HIS A CA 1
ATOM 1439 C C . HIS A 1 180 ? 18.396 4.056 -18.901 1.00 90.94 180 HIS A C 1
ATOM 1441 O O . HIS A 1 180 ? 18.222 4.528 -20.024 1.00 90.94 180 HIS A O 1
ATOM 1447 N N . GLN A 1 181 ? 18.323 4.805 -17.795 1.00 92.44 181 GLN A N 1
ATOM 1448 C CA . GLN A 1 181 ? 18.023 6.245 -17.823 1.00 92.44 181 GLN A CA 1
ATOM 1449 C C . GLN A 1 181 ? 16.741 6.571 -18.625 1.00 92.44 181 GLN A C 1
ATOM 1451 O O . GLN A 1 181 ? 16.680 7.535 -19.391 1.00 92.44 181 GLN A O 1
ATOM 1456 N N . ASN A 1 182 ? 15.717 5.722 -18.503 1.00 93.44 182 ASN A N 1
ATOM 1457 C CA . ASN A 1 182 ? 14.493 5.846 -19.287 1.00 93.44 182 ASN A CA 1
ATOM 1458 C C . ASN A 1 182 ? 13.694 7.086 -18.842 1.00 93.44 182 ASN A C 1
ATOM 1460 O O . ASN A 1 182 ? 13.304 7.198 -17.683 1.00 93.44 182 ASN A O 1
ATOM 1464 N N . GLN A 1 183 ? 13.426 8.006 -19.775 1.00 94.69 183 GLN A N 1
ATOM 1465 C CA . GLN A 1 183 ? 12.701 9.256 -19.500 1.00 94.69 183 GLN A CA 1
ATOM 1466 C C . GLN A 1 183 ? 11.280 9.023 -18.966 1.00 94.69 183 GLN A C 1
ATOM 1468 O O . GLN A 1 183 ? 10.828 9.770 -18.102 1.00 94.69 183 GLN A O 1
ATOM 1473 N N . GLY A 1 184 ? 10.596 7.979 -19.447 1.00 93.75 184 GLY A N 1
ATOM 1474 C CA . GLY A 1 184 ? 9.283 7.575 -18.945 1.00 93.75 184 GLY A CA 1
ATOM 1475 C C . GLY A 1 184 ? 9.348 7.151 -17.480 1.00 93.75 184 GLY A C 1
ATOM 1476 O O . GLY A 1 184 ? 8.571 7.644 -16.672 1.00 93.75 184 GLY A O 1
ATOM 1477 N N . VAL A 1 185 ? 10.360 6.361 -17.108 1.00 95.75 185 VAL A N 1
ATOM 1478 C CA . VAL A 1 185 ? 10.568 5.945 -15.709 1.00 95.75 185 VAL A CA 1
ATOM 1479 C C . VAL A 1 185 ? 10.866 7.143 -14.803 1.00 95.75 185 VAL A C 1
ATOM 1481 O O . VAL A 1 185 ? 10.359 7.213 -13.686 1.00 95.75 185 VAL A O 1
ATOM 1484 N N . TYR A 1 186 ? 11.635 8.131 -15.272 1.00 96.56 186 TYR A N 1
ATOM 1485 C CA . TYR A 1 186 ? 11.846 9.372 -14.515 1.00 96.56 186 TYR A CA 1
ATOM 1486 C C . TYR A 1 186 ? 10.553 10.157 -14.290 1.00 96.56 186 TYR A C 1
ATOM 1488 O O . TYR A 1 186 ? 10.346 10.691 -13.201 1.00 96.56 186 TYR A O 1
ATOM 1496 N N . PHE A 1 187 ? 9.680 10.223 -15.297 1.00 95.62 187 PHE A N 1
ATOM 1497 C CA . PHE A 1 187 ? 8.369 10.850 -15.157 1.00 95.62 187 PHE A CA 1
ATOM 1498 C C . PHE A 1 187 ? 7.485 10.094 -14.155 1.00 95.62 187 PHE A C 1
ATOM 1500 O O . PHE A 1 187 ? 6.927 10.713 -13.251 1.00 95.62 187 PHE A O 1
ATOM 1507 N N . GLU A 1 188 ? 7.399 8.768 -14.274 1.00 96.50 188 GLU A N 1
ATOM 1508 C CA . GLU A 1 188 ? 6.626 7.895 -13.381 1.00 96.50 188 GLU A CA 1
ATOM 1509 C C . GLU A 1 188 ? 7.093 8.011 -11.927 1.00 96.50 188 GLU A C 1
ATOM 1511 O O . GLU A 1 188 ? 6.282 8.237 -11.027 1.00 96.50 188 GLU A O 1
ATOM 1516 N N . MET A 1 189 ? 8.409 7.939 -11.700 1.00 95.69 189 MET A N 1
ATOM 1517 C CA . MET A 1 189 ? 9.017 8.142 -10.385 1.00 95.69 189 MET A CA 1
ATOM 1518 C C . MET A 1 189 ? 8.730 9.550 -9.851 1.00 95.69 189 MET A C 1
ATOM 1520 O O . MET A 1 189 ? 8.313 9.699 -8.705 1.00 95.69 189 MET A O 1
ATOM 1524 N N . GLY A 1 190 ? 8.913 10.586 -10.673 1.00 96.12 190 GLY A N 1
ATOM 1525 C CA . GLY A 1 190 ? 8.645 11.968 -10.277 1.00 96.12 190 GLY A CA 1
ATOM 1526 C C . GLY A 1 190 ? 7.184 12.192 -9.881 1.00 96.12 190 GLY A C 1
ATOM 1527 O O . GLY A 1 190 ? 6.905 12.866 -8.889 1.00 96.12 190 GLY A O 1
ATOM 1528 N N . TYR A 1 191 ? 6.248 11.584 -10.612 1.00 95.75 191 TYR A N 1
ATOM 1529 C CA . TYR A 1 191 ? 4.828 11.629 -10.283 1.00 95.75 191 TYR A CA 1
ATOM 1530 C C . TYR A 1 191 ? 4.517 10.887 -8.976 1.00 95.75 191 TYR A C 1
ATOM 1532 O O . TYR A 1 191 ? 3.809 11.423 -8.122 1.00 95.75 191 TYR A O 1
ATOM 1540 N N . ALA A 1 192 ? 5.074 9.684 -8.793 1.00 94.56 192 ALA A N 1
ATOM 1541 C CA . ALA 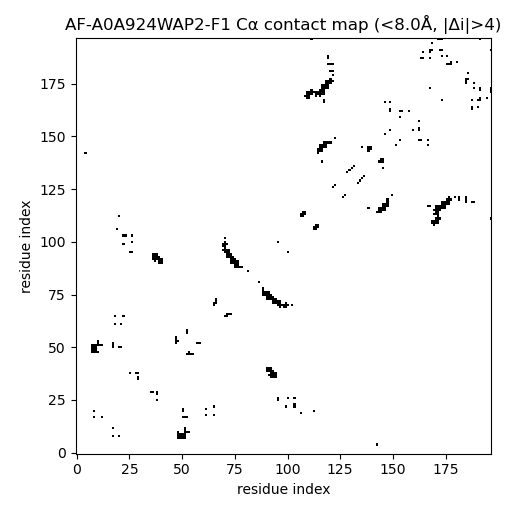A 1 192 ? 4.923 8.899 -7.569 1.00 94.56 192 ALA A CA 1
ATOM 1542 C C . ALA A 1 192 ? 5.421 9.673 -6.335 1.00 94.56 192 ALA A C 1
ATOM 1544 O O . ALA A 1 192 ? 4.677 9.812 -5.363 1.00 94.56 192 ALA A O 1
ATOM 1545 N N . LEU A 1 193 ? 6.607 10.285 -6.422 1.00 93.44 193 LEU A N 1
ATOM 1546 C CA . LEU A 1 193 ? 7.154 11.146 -5.369 1.00 93.44 193 LEU A CA 1
ATOM 1547 C C . LEU A 1 193 ? 6.247 12.350 -5.084 1.00 93.44 193 LEU A C 1
ATOM 1549 O O . LEU A 1 193 ? 5.967 12.656 -3.928 1.00 93.44 193 LEU A O 1
ATOM 1553 N N . GLY A 1 194 ? 5.741 13.017 -6.127 1.00 92.44 194 GLY A N 1
ATOM 1554 C CA . GLY A 1 194 ? 4.820 14.148 -5.980 1.00 92.44 194 GLY A CA 1
ATOM 1555 C C . GLY A 1 194 ? 3.490 13.781 -5.310 1.00 92.44 194 GLY A C 1
ATOM 1556 O O . GLY A 1 194 ? 2.878 14.621 -4.654 1.00 92.44 194 GLY A O 1
ATOM 1557 N N . LYS A 1 195 ? 3.057 12.522 -5.442 1.00 88.31 195 LYS A N 1
ATOM 1558 C CA . LYS A 1 195 ? 1.882 11.959 -4.759 1.00 88.31 195 LYS A CA 1
ATOM 1559 C C . LYS A 1 195 ? 2.182 11.559 -3.302 1.00 88.31 195 LYS A C 1
ATOM 1561 O O . LYS A 1 195 ? 1.247 11.418 -2.515 1.00 88.31 195 LYS A O 1
ATOM 1566 N N . GLY A 1 196 ? 3.452 11.391 -2.933 1.00 85.88 196 GLY A N 1
ATOM 1567 C CA . GLY A 1 196 ? 3.869 10.911 -1.613 1.00 85.88 196 GLY A CA 1
ATOM 1568 C C . GLY A 1 196 ? 3.911 9.385 -1.495 1.00 85.88 196 GLY A C 1
ATOM 1569 O O . GLY A 1 196 ? 3.584 8.858 -0.428 1.00 85.88 196 GLY A O 1
ATOM 1570 N N . LEU A 1 197 ? 4.257 8.701 -2.594 1.00 86.19 197 LEU A N 1
ATOM 1571 C CA . LEU A 1 197 ? 4.688 7.298 -2.604 1.00 86.19 197 LEU A CA 1
ATOM 1572 C C . LEU A 1 197 ? 6.196 7.160 -2.388 1.00 86.19 197 LEU A C 1
ATOM 1574 O O . LEU A 1 197 ? 6.927 8.129 -2.699 1.00 86.19 197 LEU A O 1
#